Protein AF-A0A7W9SP82-F1 (afdb_monomer_lite)

Secondary structure (DSSP, 8-state):
-PPPPPPPHHHHHHHHHHSSS-TTSHHHHHHHHHHHHHHTSGGGGGGS-HHHHHHHHHHHHHHHHHTT-HHHHHHHHHHHHTSTTGGGS-HHHHHHHHHHHHHHHHHTT-HHHHHHHHHHHHH--STTHHHHHHHHHHHHHHHHHH-TT-HHHHHHHHHHHHHHHHHHHHS-PPP----SSS---SS-HHHHHHHHHHHHHHHHHHT--

Foldseek 3Di:
DPDDDDDDPLRVLLCCLVPPPDVQDPVSVVSLVVSCVVQQPDPNVQVHDLLSLLSSLLSQLVNCVVVVNLVSSLVSLVSSVVHPCSVVDDPVSNLSSLLSNLLSCVSVVVPVVSLVSLVCQCPDDDDCNLVSLVSNVVSLLVCCVVPVDDPVSVVSSVVSPVSSLVSNVVPPDDDDPDDPDDDRPRDPPVNVVVVNVVSVVVVVVVVVD

Sequence (209 aa):
MPRRKRPSPIYLAWEKIVFGEDKYSPKSQQAWAALWQQHAEGDVLAETAIADVERLASLGYDLAAKQGDWQVAKERIERYFQHPNWQNDEPIGQLNAQTYLSRALWECHEENSALQLWVRLIRQPGKDQKLACLLVLQQLLGICQSHPSTTPTRTLFSAVVREVFEKLTETKLPPVEIPKEGIWAGFTYGELAALLDRARTARTNTESH

Radius of gyration: 18.97 Å; chains: 1; bounding box: 43×52×59 Å

pLDDT: mean 81.32, std 20.47, range [31.22, 98.69]

Structure (mmCIF, N/CA/C/O backbone):
data_AF-A0A7W9SP82-F1
#
_entry.id   AF-A0A7W9SP82-F1
#
loop_
_atom_site.group_PDB
_atom_site.id
_atom_site.type_symbol
_atom_site.label_atom_id
_atom_site.label_alt_id
_atom_site.label_comp_id
_atom_site.label_asym_id
_atom_site.label_entity_id
_atom_site.label_seq_id
_atom_site.pdbx_PDB_ins_code
_atom_site.Cartn_x
_atom_site.Cartn_y
_atom_site.Cartn_z
_atom_site.occupancy
_atom_site.B_iso_or_equiv
_atom_site.auth_seq_id
_atom_site.auth_comp_id
_atom_site.auth_asym_id
_atom_site.auth_atom_id
_atom_site.pdbx_PDB_model_num
ATOM 1 N N . MET A 1 1 ? 7.358 -31.205 4.566 1.00 44.66 1 MET A N 1
ATOM 2 C CA . MET A 1 1 ? 7.515 -29.735 4.640 1.00 44.66 1 MET A CA 1
ATOM 3 C C . MET A 1 1 ? 7.303 -29.160 3.247 1.00 44.66 1 MET A C 1
ATOM 5 O O . MET A 1 1 ? 7.938 -29.670 2.327 1.00 44.66 1 MET A O 1
ATOM 9 N N . PRO A 1 2 ? 6.405 -28.182 3.049 1.00 51.09 2 PRO A N 1
ATOM 10 C CA . PRO A 1 2 ? 6.245 -27.546 1.744 1.00 51.09 2 PRO A CA 1
ATOM 11 C C . PRO A 1 2 ? 7.569 -26.884 1.337 1.00 51.09 2 PRO A C 1
ATOM 13 O O . PRO A 1 2 ? 8.187 -26.174 2.132 1.00 51.09 2 PRO A O 1
ATOM 16 N N . ARG A 1 3 ? 8.044 -27.161 0.116 1.00 56.28 3 ARG A N 1
ATOM 17 C CA . ARG A 1 3 ? 9.252 -26.522 -0.427 1.00 56.28 3 ARG A CA 1
ATOM 18 C C . ARG A 1 3 ? 8.995 -25.017 -0.516 1.00 56.28 3 ARG A C 1
ATOM 20 O O . ARG A 1 3 ? 8.016 -24.611 -1.139 1.00 56.28 3 ARG A O 1
ATOM 27 N N . ARG A 1 4 ? 9.865 -24.198 0.089 1.00 67.62 4 ARG A N 1
ATOM 28 C CA . ARG A 1 4 ? 9.825 -22.737 -0.081 1.00 67.62 4 ARG A CA 1
ATOM 29 C C . ARG A 1 4 ? 9.908 -22.432 -1.578 1.00 67.62 4 ARG A C 1
ATOM 31 O O . ARG A 1 4 ? 10.841 -22.889 -2.242 1.00 67.62 4 ARG A O 1
ATOM 38 N N . LYS A 1 5 ? 8.914 -21.718 -2.115 1.00 81.75 5 LYS A N 1
ATOM 39 C CA . LYS A 1 5 ? 8.955 -21.244 -3.503 1.00 81.75 5 LYS A CA 1
ATOM 40 C C . LYS A 1 5 ? 10.171 -20.328 -3.657 1.00 81.75 5 LYS A C 1
ATOM 42 O O . LYS A 1 5 ? 10.480 -19.557 -2.751 1.00 81.75 5 LYS A O 1
ATOM 47 N N . ARG A 1 6 ? 10.883 -20.450 -4.779 1.00 89.19 6 ARG A N 1
ATOM 48 C CA . ARG A 1 6 ? 11.969 -19.518 -5.102 1.00 89.19 6 ARG A CA 1
ATOM 49 C C . ARG A 1 6 ? 11.370 -18.118 -5.305 1.00 89.19 6 ARG A C 1
ATOM 51 O O . ARG A 1 6 ? 10.278 -18.048 -5.873 1.00 89.19 6 ARG A O 1
ATOM 58 N N . PRO A 1 7 ? 12.046 -17.043 -4.865 1.00 92.44 7 PRO A N 1
ATOM 59 C CA . PRO A 1 7 ? 11.582 -15.687 -5.129 1.00 92.44 7 PRO A CA 1
ATOM 60 C C . PRO A 1 7 ? 11.481 -15.423 -6.635 1.00 92.44 7 PRO A C 1
ATOM 62 O O . PRO A 1 7 ? 12.281 -15.963 -7.408 1.00 92.44 7 PRO A O 1
ATOM 65 N N . SER A 1 8 ? 10.506 -14.614 -7.054 1.00 95.44 8 SER A N 1
ATOM 66 C CA . SER A 1 8 ? 1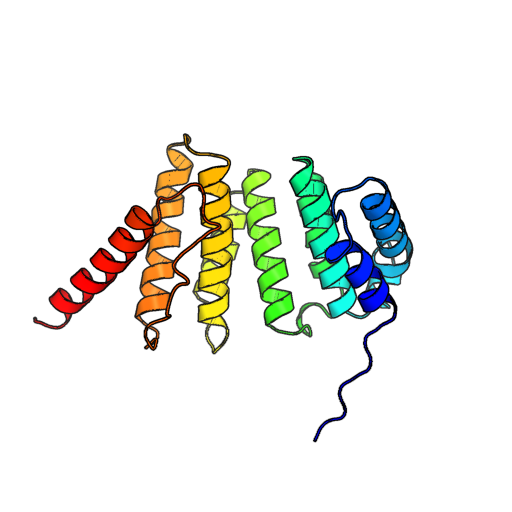0.389 -14.215 -8.457 1.00 95.44 8 SER A CA 1
ATOM 67 C C . SER A 1 8 ? 11.544 -13.276 -8.845 1.00 95.44 8 SER A C 1
ATOM 69 O O . SER A 1 8 ? 12.112 -12.591 -7.987 1.00 95.44 8 SER A O 1
ATOM 71 N N . PRO A 1 9 ? 11.913 -13.201 -10.136 1.00 96.75 9 PRO A N 1
ATOM 72 C CA . PRO A 1 9 ? 12.876 -12.205 -10.602 1.00 96.75 9 PRO A CA 1
ATOM 73 C C . PRO A 1 9 ? 12.442 -10.766 -10.285 1.00 96.75 9 PRO A C 1
ATOM 75 O O . PRO A 1 9 ? 13.290 -9.942 -9.948 1.00 96.75 9 PRO A O 1
ATOM 78 N N . ILE A 1 10 ? 11.131 -10.489 -10.330 1.00 97.12 10 ILE A N 1
ATOM 79 C CA . ILE A 1 10 ? 10.557 -9.179 -9.992 1.00 97.12 10 ILE A CA 1
ATOM 80 C C . ILE A 1 10 ? 10.784 -8.873 -8.512 1.00 97.12 10 ILE A C 1
ATOM 82 O O . ILE A 1 10 ? 11.277 -7.793 -8.195 1.00 97.12 10 ILE A O 1
ATOM 86 N N . TYR A 1 11 ? 10.526 -9.835 -7.617 1.00 96.12 11 TYR A N 1
ATOM 87 C CA . TYR A 1 11 ? 10.831 -9.690 -6.194 1.00 96.12 11 TYR A CA 1
ATOM 88 C C . TYR A 1 11 ? 12.302 -9.336 -5.969 1.00 96.12 11 TYR A C 1
ATOM 90 O O . TYR A 1 11 ? 12.592 -8.387 -5.254 1.00 96.12 11 TYR A O 1
ATOM 98 N N . LEU A 1 12 ? 13.238 -10.052 -6.600 1.00 97.19 12 LEU A N 1
ATOM 99 C CA . LEU A 1 12 ? 14.673 -9.801 -6.408 1.00 97.19 12 LEU A CA 1
ATOM 100 C C . LEU A 1 12 ? 15.105 -8.427 -6.940 1.00 97.19 12 LEU A C 1
ATOM 102 O O . LEU A 1 12 ? 16.018 -7.808 -6.394 1.00 97.19 12 LEU A O 1
ATOM 106 N N . ALA A 1 13 ? 14.481 -7.949 -8.018 1.00 97.00 13 ALA A N 1
ATOM 107 C CA . ALA A 1 13 ? 14.736 -6.613 -8.545 1.00 97.00 13 ALA A CA 1
ATOM 108 C C . ALA A 1 13 ? 14.153 -5.527 -7.627 1.00 97.00 13 ALA A C 1
ATOM 110 O O . ALA A 1 13 ? 14.843 -4.560 -7.310 1.00 97.00 13 ALA A O 1
ATOM 111 N N . TRP A 1 14 ? 12.926 -5.724 -7.145 1.00 97.38 14 TRP A N 1
ATOM 112 C CA . TRP A 1 14 ? 12.270 -4.858 -6.167 1.00 97.38 14 TRP A CA 1
ATOM 113 C C . TRP A 1 14 ? 13.047 -4.790 -4.843 1.00 97.38 14 TRP A C 1
ATOM 115 O O . TRP A 1 14 ? 13.293 -3.702 -4.327 1.00 97.38 14 TRP A O 1
ATOM 125 N N . GLU A 1 15 ? 13.513 -5.931 -4.333 1.00 96.19 15 GLU A N 1
ATOM 126 C CA . GLU A 1 15 ? 14.263 -6.059 -3.077 1.00 96.19 15 GLU A CA 1
ATOM 127 C C . GLU A 1 15 ? 15.540 -5.208 -3.103 1.00 96.19 15 GLU A C 1
ATOM 129 O O . GLU A 1 15 ? 15.840 -4.499 -2.143 1.00 96.19 15 GLU A O 1
ATOM 134 N N . LYS A 1 16 ? 16.249 -5.198 -4.239 1.00 96.38 16 LYS A N 1
ATOM 135 C CA . LYS A 1 16 ? 17.439 -4.357 -4.448 1.00 96.38 16 LYS A CA 1
ATOM 136 C C . LYS A 1 16 ? 17.140 -2.861 -4.408 1.00 96.38 16 LYS A C 1
ATOM 138 O O . LYS A 1 16 ? 18.024 -2.090 -4.048 1.00 96.38 16 LYS A O 1
ATOM 143 N N . ILE A 1 17 ? 15.937 -2.448 -4.808 1.00 95.50 17 ILE A N 1
ATOM 144 C CA . ILE A 1 17 ? 15.521 -1.043 -4.753 1.00 95.50 17 ILE A CA 1
ATOM 145 C C . ILE A 1 17 ? 15.167 -0.671 -3.312 1.00 95.50 17 ILE A C 1
ATOM 147 O O . ILE A 1 17 ? 15.627 0.348 -2.805 1.00 95.50 17 ILE A O 1
ATOM 151 N N . VAL A 1 18 ? 14.369 -1.507 -2.643 1.00 93.56 18 VAL A N 1
ATOM 152 C CA . VAL A 1 18 ? 13.839 -1.214 -1.304 1.00 93.56 18 VAL A CA 1
ATOM 153 C C . VAL A 1 18 ? 14.905 -1.292 -0.217 1.00 93.56 18 VAL A C 1
ATOM 155 O O . VAL A 1 18 ? 14.922 -0.434 0.663 1.00 93.56 18 VAL A O 1
ATOM 158 N N . PHE A 1 19 ? 15.789 -2.288 -0.278 1.00 92.44 19 PHE A N 1
ATOM 159 C CA . PHE A 1 19 ? 16.854 -2.495 0.711 1.00 92.44 19 PHE A CA 1
ATOM 160 C C . PHE A 1 19 ? 18.239 -2.074 0.205 1.00 92.44 19 PHE A C 1
ATOM 162 O O . PHE A 1 19 ? 19.251 -2.395 0.827 1.00 92.44 19 PHE A O 1
ATOM 169 N N . GLY A 1 20 ? 18.296 -1.378 -0.933 1.00 90.31 20 GLY A N 1
ATOM 170 C CA . GLY A 1 20 ? 19.512 -0.722 -1.400 1.00 90.31 20 GLY A CA 1
ATOM 171 C C . GLY A 1 20 ? 19.901 0.474 -0.523 1.00 90.31 20 GLY A C 1
ATOM 172 O O . GLY A 1 20 ? 19.181 0.854 0.396 1.00 90.31 20 GLY A O 1
ATOM 173 N N . GLU A 1 21 ? 21.044 1.091 -0.831 1.00 84.25 21 GLU A N 1
ATOM 174 C CA . GLU A 1 21 ? 21.603 2.202 -0.040 1.00 84.25 21 GLU A CA 1
ATOM 175 C C . GLU A 1 21 ? 20.684 3.434 0.023 1.00 84.25 21 GLU A C 1
ATOM 177 O O . GLU A 1 21 ? 20.637 4.106 1.050 1.00 84.25 21 GLU A O 1
ATOM 182 N N . ASP A 1 22 ? 19.930 3.718 -1.047 1.00 90.50 22 ASP A N 1
ATOM 183 C CA . ASP A 1 22 ? 18.954 4.812 -1.078 1.00 90.50 22 ASP A CA 1
ATOM 184 C C . ASP A 1 22 ? 17.729 4.471 -1.946 1.00 90.50 22 ASP A C 1
ATOM 186 O O . ASP A 1 22 ? 17.741 4.601 -3.181 1.00 90.50 22 ASP A O 1
ATOM 190 N N . LYS A 1 23 ? 16.639 4.076 -1.274 1.00 91.38 23 LYS A N 1
ATOM 191 C CA . LYS A 1 23 ? 15.320 3.788 -1.867 1.00 91.38 23 LYS A CA 1
ATOM 192 C C . LYS A 1 23 ? 14.760 4.962 -2.681 1.00 91.38 23 LYS A C 1
ATOM 194 O O . LYS A 1 23 ? 14.051 4.728 -3.655 1.00 91.38 23 LYS A O 1
ATOM 199 N N . TYR A 1 24 ? 15.060 6.206 -2.305 1.00 94.31 24 TYR A N 1
ATOM 200 C CA . TYR A 1 24 ? 14.449 7.400 -2.901 1.00 94.31 24 TYR A CA 1
ATOM 201 C C . TYR A 1 24 ? 15.344 8.096 -3.934 1.00 94.31 24 TYR A C 1
ATOM 203 O O . TYR A 1 24 ? 14.918 9.084 -4.539 1.00 94.31 24 TYR A O 1
ATOM 211 N N . SER A 1 25 ? 16.547 7.569 -4.183 1.00 95.00 25 SER A N 1
ATOM 212 C CA . SER A 1 25 ? 17.473 8.109 -5.181 1.00 95.00 25 SER A CA 1
ATOM 213 C C . SER A 1 25 ? 16.883 8.113 -6.604 1.00 95.00 25 SER A C 1
ATOM 215 O O . SER A 1 25 ? 16.062 7.251 -6.941 1.00 95.00 25 SER A O 1
ATOM 217 N N . PRO A 1 26 ? 17.354 9.002 -7.503 1.00 95.88 26 PRO A N 1
ATOM 218 C CA . PRO A 1 26 ? 16.960 8.984 -8.916 1.00 95.88 26 PRO A CA 1
ATOM 219 C C . PRO A 1 26 ? 17.190 7.626 -9.596 1.00 95.88 26 PRO A C 1
ATOM 221 O O . PRO A 1 26 ? 16.384 7.190 -10.414 1.00 95.88 26 PRO A O 1
ATOM 224 N N . LYS A 1 27 ? 18.261 6.917 -9.214 1.00 96.00 27 LYS A N 1
ATOM 225 C CA . LYS A 1 27 ? 18.570 5.574 -9.722 1.00 96.00 27 LYS A CA 1
ATOM 226 C C . LYS A 1 27 ? 17.504 4.555 -9.313 1.00 96.00 27 LYS A C 1
ATOM 228 O O . LYS A 1 27 ? 17.071 3.765 -10.148 1.00 96.00 27 LYS A O 1
ATOM 233 N N . SER A 1 28 ? 17.076 4.578 -8.052 1.00 95.00 28 SER A N 1
ATOM 234 C CA . SER A 1 28 ? 16.013 3.710 -7.534 1.00 95.00 28 SER A CA 1
ATOM 235 C C . SER A 1 28 ? 14.664 4.008 -8.188 1.00 95.00 28 SER A C 1
ATOM 237 O O . SER A 1 28 ? 13.956 3.079 -8.574 1.00 95.00 28 SER A O 1
ATOM 239 N N . GLN A 1 29 ? 14.349 5.288 -8.405 1.00 96.31 29 GLN A N 1
ATOM 240 C CA . GLN A 1 29 ? 13.145 5.703 -9.131 1.00 96.31 29 GLN A CA 1
ATOM 241 C C . GLN A 1 29 ? 13.156 5.211 -10.584 1.00 96.31 29 GLN A C 1
ATOM 243 O O . GLN A 1 29 ? 12.165 4.651 -11.047 1.00 96.31 29 GLN A O 1
ATOM 248 N N . GLN A 1 30 ? 14.285 5.347 -11.288 1.00 97.69 30 GLN A N 1
ATOM 249 C CA . GLN A 1 30 ? 14.432 4.847 -12.657 1.00 97.69 30 GLN A CA 1
ATOM 250 C C . GLN A 1 30 ? 14.328 3.316 -12.724 1.00 97.69 30 GLN A C 1
ATOM 252 O O . GLN A 1 30 ? 13.671 2.780 -13.616 1.00 97.69 30 GLN A O 1
ATOM 257 N N . ALA A 1 31 ? 14.948 2.606 -11.777 1.00 97.56 31 ALA A N 1
ATOM 258 C CA . ALA A 1 31 ? 14.867 1.150 -11.695 1.00 97.56 31 ALA A CA 1
ATOM 259 C C . ALA A 1 31 ? 13.428 0.675 -11.436 1.00 97.56 31 ALA A C 1
ATOM 261 O O . ALA A 1 31 ? 12.967 -0.263 -12.086 1.00 97.56 31 ALA A O 1
ATOM 262 N N . TRP A 1 32 ? 12.701 1.342 -10.534 1.00 98.06 32 TRP A N 1
ATOM 263 C CA . TRP A 1 32 ? 11.286 1.059 -10.305 1.00 98.06 32 TRP A CA 1
ATOM 264 C C . TRP A 1 32 ? 10.441 1.358 -11.547 1.00 98.06 32 TRP A C 1
ATOM 266 O O . TRP A 1 32 ? 9.627 0.522 -11.926 1.00 98.06 32 TRP A O 1
ATOM 276 N N . ALA A 1 33 ? 10.659 2.494 -12.216 1.00 98.06 33 ALA A N 1
ATOM 277 C CA . ALA A 1 33 ? 9.904 2.868 -13.412 1.00 98.06 33 ALA A CA 1
ATOM 278 C C . ALA A 1 33 ? 10.060 1.830 -14.537 1.00 98.06 33 ALA A C 1
ATOM 280 O O . ALA A 1 33 ? 9.075 1.466 -15.176 1.00 98.06 33 ALA A O 1
ATOM 281 N N . ALA A 1 34 ? 11.270 1.289 -14.725 1.00 98.06 34 ALA A N 1
ATOM 282 C CA . ALA A 1 34 ? 11.513 0.213 -15.683 1.00 98.06 34 ALA A CA 1
ATOM 283 C C . ALA A 1 34 ? 10.740 -1.072 -15.324 1.00 98.06 34 ALA A C 1
ATOM 285 O O . ALA A 1 34 ? 10.099 -1.664 -16.192 1.00 98.06 34 ALA A O 1
ATOM 286 N N . LEU A 1 35 ? 10.746 -1.479 -14.046 1.00 98.00 35 LEU A N 1
ATOM 287 C CA . LEU A 1 35 ? 9.957 -2.630 -13.585 1.00 98.00 35 LEU A CA 1
ATOM 288 C C . LEU A 1 35 ? 8.455 -2.396 -13.755 1.00 98.00 35 LEU A C 1
ATOM 290 O O . LEU A 1 35 ? 7.735 -3.300 -14.172 1.00 98.00 35 LEU A O 1
ATOM 294 N N . TRP A 1 36 ? 7.984 -1.189 -13.445 1.00 98.12 36 TRP A N 1
ATOM 295 C CA . TRP A 1 36 ? 6.585 -0.812 -13.585 1.00 98.12 36 TRP A CA 1
ATOM 296 C C . TRP A 1 36 ? 6.111 -0.935 -15.031 1.00 98.12 36 TRP A C 1
ATOM 298 O O . TRP A 1 36 ? 5.121 -1.614 -15.299 1.00 98.12 36 TRP A O 1
ATOM 308 N N . GLN A 1 37 ? 6.840 -0.317 -15.960 1.00 97.88 37 GLN A N 1
ATOM 309 C CA . GLN A 1 37 ? 6.502 -0.336 -17.379 1.00 97.88 37 GLN A CA 1
ATOM 310 C C . GLN A 1 37 ? 6.482 -1.767 -17.932 1.00 97.88 37 GLN A C 1
ATOM 312 O O . GLN A 1 37 ? 5.620 -2.116 -18.733 1.00 97.88 37 GLN A O 1
ATOM 317 N N . GLN A 1 38 ? 7.411 -2.613 -17.479 1.00 97.81 38 GLN A N 1
ATOM 318 C CA . GLN A 1 38 ? 7.520 -3.990 -17.948 1.00 97.81 38 GLN A CA 1
ATOM 319 C C . GLN A 1 38 ? 6.447 -4.929 -17.369 1.00 97.81 38 GLN A C 1
ATOM 321 O O . GLN A 1 38 ? 6.117 -5.923 -18.013 1.00 97.81 38 GLN A O 1
ATOM 326 N N . HIS A 1 39 ? 5.934 -4.664 -16.161 1.00 97.69 39 HIS A N 1
ATOM 327 C CA . HIS A 1 39 ? 5.160 -5.662 -15.407 1.00 97.69 39 HIS A CA 1
ATOM 328 C C . HIS A 1 39 ? 3.810 -5.187 -14.857 1.00 97.69 39 HIS A C 1
ATOM 330 O O . HIS A 1 39 ? 3.012 -6.017 -14.429 1.00 97.69 39 HIS A O 1
ATOM 336 N N . ALA A 1 40 ? 3.523 -3.888 -14.836 1.00 96.19 40 ALA A N 1
ATOM 337 C CA . ALA A 1 40 ? 2.307 -3.356 -14.215 1.00 96.19 40 ALA A CA 1
ATOM 338 C C . ALA A 1 40 ? 1.516 -2.395 -15.118 1.00 96.19 40 ALA A C 1
ATOM 340 O O . ALA A 1 40 ? 0.349 -2.109 -14.839 1.00 96.19 40 ALA A O 1
ATOM 341 N N . GLU A 1 41 ? 2.100 -1.896 -16.205 1.00 94.00 41 GLU A N 1
ATOM 342 C CA . GLU A 1 41 ? 1.454 -0.953 -17.124 1.00 94.00 41 GLU A CA 1
ATOM 343 C C . GLU A 1 41 ? 0.650 -1.655 -18.233 1.00 94.00 41 GLU A C 1
ATOM 345 O O . GLU A 1 41 ? 0.992 -2.747 -18.658 1.00 94.00 41 GLU A O 1
ATOM 350 N N . GLY A 1 42 ? -0.451 -1.059 -18.702 1.00 93.88 42 GLY A N 1
ATOM 351 C CA . GLY A 1 42 ? -1.255 -1.625 -19.797 1.00 93.88 42 GLY A CA 1
ATOM 352 C C . GLY A 1 42 ? -1.771 -3.053 -19.549 1.00 93.88 42 GLY A C 1
ATOM 353 O O . GLY A 1 42 ? -2.229 -3.381 -18.453 1.00 93.88 42 GLY A O 1
ATOM 354 N N . ASP A 1 43 ? -1.713 -3.899 -20.573 1.00 93.50 43 ASP A N 1
ATOM 355 C CA . ASP A 1 43 ? -2.306 -5.242 -20.532 1.00 93.50 43 ASP A CA 1
ATOM 356 C C . ASP A 1 43 ? -1.448 -6.266 -19.768 1.00 93.50 43 ASP A C 1
ATOM 358 O O . ASP A 1 43 ? -1.982 -7.247 -19.247 1.00 93.50 43 ASP A O 1
ATOM 362 N N . VAL A 1 44 ? -0.142 -6.006 -19.594 1.00 95.88 44 VAL A N 1
ATOM 363 C CA . VAL A 1 44 ? 0.770 -6.930 -18.887 1.00 95.88 44 VAL A CA 1
ATOM 364 C C . VAL A 1 44 ? 0.464 -7.053 -17.393 1.00 95.88 44 VAL A C 1
ATOM 366 O O . VAL A 1 44 ? 0.946 -7.977 -16.741 1.00 95.88 44 VAL A O 1
ATOM 369 N N . LEU A 1 45 ? -0.383 -6.170 -16.844 1.00 96.44 45 LEU A N 1
ATOM 370 C CA . LEU A 1 45 ? -0.852 -6.261 -15.462 1.00 96.44 45 LEU A CA 1
ATOM 371 C C . LEU A 1 45 ? -1.422 -7.650 -15.156 1.00 96.44 45 LEU A C 1
ATOM 373 O O . LEU A 1 45 ? -1.066 -8.224 -14.137 1.00 96.44 45 LEU A O 1
ATOM 377 N N . ALA A 1 46 ? -2.278 -8.190 -16.029 1.00 96.81 46 ALA A N 1
ATOM 378 C CA . ALA A 1 46 ? -2.966 -9.462 -15.793 1.00 96.81 46 ALA A CA 1
ATOM 379 C C . ALA A 1 46 ? -2.043 -10.693 -15.883 1.00 96.81 46 ALA A C 1
ATOM 381 O O . ALA A 1 46 ? -2.415 -11.773 -15.420 1.00 96.81 46 ALA A O 1
ATOM 382 N N . GLU A 1 47 ? -0.861 -10.537 -16.484 1.00 97.00 47 GLU A N 1
ATOM 383 C CA . GLU A 1 47 ? 0.134 -11.599 -16.665 1.00 97.00 47 GLU A CA 1
ATOM 384 C C . GLU A 1 47 ? 1.131 -11.670 -15.499 1.00 97.00 47 GLU A C 1
ATOM 386 O O . GLU A 1 47 ? 1.759 -12.708 -15.264 1.00 97.00 47 GLU A O 1
ATOM 391 N N . THR A 1 48 ? 1.268 -10.582 -14.742 1.00 97.31 48 THR A N 1
ATOM 392 C CA . THR A 1 48 ? 2.173 -10.497 -13.596 1.00 97.31 48 THR A CA 1
ATOM 393 C C . THR A 1 48 ? 1.533 -11.105 -12.353 1.00 97.31 48 THR A C 1
ATOM 395 O O . THR A 1 48 ? 0.345 -10.957 -12.091 1.00 97.31 48 THR A O 1
ATOM 398 N N . ALA A 1 49 ? 2.322 -11.803 -11.534 1.00 96.75 49 ALA A N 1
ATOM 399 C CA . ALA A 1 49 ? 1.817 -12.340 -10.276 1.00 96.75 49 ALA A CA 1
ATOM 400 C C . ALA A 1 49 ? 1.297 -11.210 -9.369 1.00 96.75 49 ALA A C 1
ATOM 402 O O . ALA A 1 49 ? 1.999 -10.226 -9.145 1.00 96.75 49 ALA A O 1
ATOM 403 N N . ILE A 1 50 ? 0.110 -11.381 -8.780 1.00 97.31 50 ILE A N 1
ATOM 404 C CA . ILE A 1 50 ? -0.531 -10.343 -7.955 1.00 97.31 50 ILE A CA 1
ATOM 405 C C . ILE A 1 50 ? 0.365 -9.827 -6.819 1.00 97.31 50 ILE A C 1
ATOM 407 O O . ILE A 1 50 ? 0.446 -8.625 -6.603 1.00 97.31 50 ILE A O 1
ATOM 411 N N . ALA A 1 51 ? 1.114 -10.712 -6.159 1.00 95.75 51 ALA A 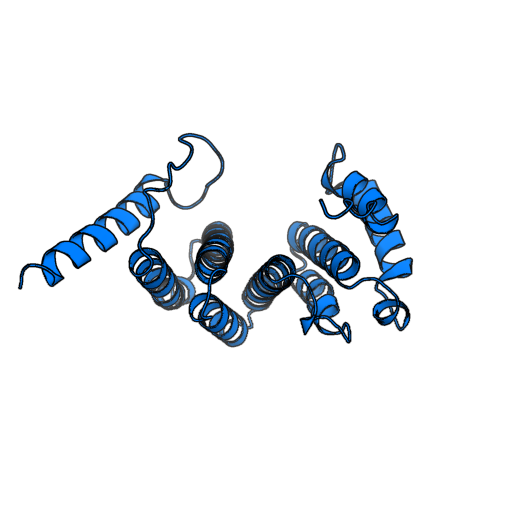N 1
ATOM 412 C CA . ALA A 1 51 ? 2.042 -10.320 -5.102 1.00 95.75 51 ALA A CA 1
ATOM 413 C C . ALA A 1 51 ? 3.199 -9.439 -5.616 1.00 95.75 51 ALA A C 1
ATOM 415 O O . ALA A 1 51 ? 3.754 -8.643 -4.868 1.00 95.75 51 ALA A O 1
ATOM 416 N N . ASP A 1 52 ? 3.596 -9.583 -6.883 1.00 97.56 52 ASP A N 1
ATOM 417 C CA . ASP A 1 52 ? 4.604 -8.716 -7.498 1.00 97.56 52 ASP A CA 1
ATOM 418 C C . ASP A 1 52 ? 3.993 -7.373 -7.917 1.00 97.56 52 ASP A C 1
ATOM 420 O O . ASP A 1 52 ? 4.627 -6.335 -7.731 1.00 97.56 52 ASP A O 1
ATOM 424 N N . VAL A 1 53 ? 2.742 -7.366 -8.387 1.00 98.00 53 VAL A N 1
ATOM 425 C CA . VAL A 1 53 ? 1.985 -6.128 -8.634 1.00 98.00 53 VAL A CA 1
ATOM 426 C C . VAL A 1 53 ? 1.802 -5.328 -7.345 1.00 98.00 53 VAL A C 1
ATOM 428 O O . VAL A 1 53 ? 2.043 -4.125 -7.362 1.00 98.00 53 VAL A O 1
ATOM 431 N N . GLU A 1 54 ? 1.434 -5.975 -6.234 1.00 97.50 54 GLU A N 1
ATOM 432 C CA . GLU A 1 54 ? 1.319 -5.339 -4.912 1.00 97.50 54 GLU A CA 1
ATOM 433 C C . GLU A 1 54 ? 2.611 -4.610 -4.549 1.00 97.50 54 GLU A C 1
ATOM 435 O O . GLU A 1 54 ? 2.595 -3.407 -4.314 1.00 97.50 54 GLU A O 1
ATOM 440 N N . ARG A 1 55 ? 3.753 -5.303 -4.619 1.00 96.81 55 ARG A N 1
ATOM 441 C CA . ARG A 1 55 ? 5.070 -4.726 -4.317 1.00 96.81 55 ARG A CA 1
ATOM 442 C C . ARG A 1 55 ? 5.413 -3.530 -5.195 1.00 96.81 55 ARG A C 1
ATOM 444 O O . ARG A 1 55 ? 5.947 -2.535 -4.695 1.00 96.81 55 ARG A O 1
ATOM 451 N N . LEU A 1 56 ? 5.146 -3.626 -6.498 1.00 98.25 56 LEU A N 1
ATOM 452 C CA . LEU A 1 56 ? 5.421 -2.551 -7.451 1.00 98.25 56 LEU A CA 1
ATOM 453 C C . LEU A 1 56 ? 4.500 -1.344 -7.230 1.00 98.25 56 LEU A C 1
ATOM 455 O O . LEU A 1 56 ? 4.983 -0.211 -7.275 1.00 98.25 56 LEU A O 1
ATOM 459 N N . ALA A 1 57 ? 3.215 -1.576 -6.958 1.00 98.44 57 ALA A N 1
ATOM 460 C CA . ALA A 1 57 ? 2.220 -0.548 -6.650 1.00 98.44 57 ALA A CA 1
ATOM 461 C C . ALA A 1 57 ? 2.529 0.162 -5.329 1.00 98.44 57 ALA A C 1
ATOM 463 O O . ALA A 1 57 ? 2.606 1.389 -5.299 1.00 98.44 57 ALA A O 1
ATOM 464 N N . SER A 1 58 ? 2.809 -0.602 -4.276 1.00 97.38 58 SER A N 1
ATOM 465 C CA . SER A 1 58 ? 3.217 -0.121 -2.955 1.00 97.38 58 SER A CA 1
ATOM 466 C C . SER A 1 58 ? 4.507 0.705 -3.006 1.00 97.38 58 SER A C 1
ATOM 468 O O . SER A 1 58 ? 4.574 1.796 -2.441 1.00 97.38 58 SER A O 1
ATOM 470 N N . LEU A 1 59 ? 5.525 0.250 -3.748 1.00 97.56 59 LEU A N 1
ATOM 471 C CA . LEU A 1 59 ? 6.747 1.038 -3.942 1.00 97.56 59 LEU A CA 1
ATOM 472 C C . LEU A 1 59 ? 6.482 2.314 -4.754 1.00 97.56 59 LEU A C 1
ATOM 474 O O . LEU A 1 59 ? 6.995 3.373 -4.404 1.00 97.56 59 LEU A O 1
ATOM 478 N N . GLY A 1 60 ? 5.664 2.233 -5.805 1.00 98.25 60 GLY A N 1
ATOM 479 C CA . GLY A 1 60 ? 5.271 3.397 -6.600 1.00 98.25 60 GLY A CA 1
ATOM 480 C C . GLY A 1 60 ? 4.531 4.453 -5.784 1.00 98.25 60 GLY A C 1
ATOM 481 O O . GLY A 1 60 ? 4.825 5.641 -5.909 1.00 98.25 60 GLY A O 1
ATOM 482 N N . TYR A 1 61 ? 3.629 4.004 -4.910 1.00 98.31 61 TYR A N 1
ATOM 483 C CA . TYR A 1 61 ? 2.957 4.838 -3.921 1.00 98.31 61 TYR A CA 1
ATOM 484 C C . TYR A 1 61 ? 3.971 5.557 -3.025 1.00 98.31 61 TYR A C 1
ATOM 486 O O . TYR A 1 61 ? 3.953 6.783 -2.962 1.00 98.31 61 TYR A O 1
ATOM 494 N N . ASP A 1 62 ? 4.903 4.829 -2.401 1.00 96.81 62 ASP A N 1
ATOM 495 C CA . ASP A 1 62 ? 5.896 5.423 -1.497 1.00 96.81 62 ASP A CA 1
ATOM 496 C C . ASP A 1 62 ? 6.783 6.465 -2.195 1.00 96.81 62 ASP A C 1
ATOM 498 O O . ASP A 1 62 ? 7.102 7.504 -1.613 1.00 96.81 62 ASP A O 1
ATOM 502 N N . LEU A 1 63 ? 7.205 6.189 -3.435 1.00 97.06 63 LEU A N 1
ATOM 503 C CA . LEU A 1 63 ? 8.049 7.098 -4.214 1.00 97.06 63 LEU A CA 1
ATOM 504 C C . LEU A 1 63 ? 7.317 8.407 -4.542 1.00 97.06 63 LEU A C 1
ATOM 506 O O . LEU A 1 63 ? 7.896 9.478 -4.361 1.00 97.06 63 LEU A O 1
ATOM 510 N N . ALA A 1 64 ? 6.057 8.331 -4.977 1.00 97.44 64 ALA A N 1
ATOM 511 C CA . ALA A 1 64 ? 5.243 9.506 -5.288 1.00 97.44 64 ALA A CA 1
ATOM 512 C C . ALA A 1 64 ? 4.844 10.284 -4.019 1.00 97.44 64 ALA A C 1
ATOM 514 O O . ALA A 1 64 ? 5.025 11.501 -3.950 1.00 97.44 64 ALA A O 1
ATOM 515 N N . ALA A 1 65 ? 4.426 9.578 -2.963 1.00 96.50 65 ALA A N 1
ATOM 516 C CA . ALA A 1 65 ? 4.104 10.164 -1.662 1.00 96.50 65 ALA A CA 1
ATOM 517 C C . ALA A 1 65 ? 5.302 10.910 -1.057 1.00 96.50 65 ALA A C 1
ATOM 519 O O . ALA A 1 65 ? 5.149 11.997 -0.497 1.00 96.50 65 ALA A O 1
ATOM 520 N N . LYS A 1 66 ? 6.524 10.381 -1.217 1.00 95.62 66 LYS A N 1
ATOM 521 C CA . LYS A 1 66 ? 7.752 11.052 -0.765 1.00 95.62 66 LYS A CA 1
ATOM 522 C C . LYS A 1 66 ? 7.980 12.403 -1.452 1.00 95.62 66 LYS A C 1
ATOM 524 O O . LYS A 1 66 ? 8.601 13.280 -0.853 1.00 95.62 66 LYS A O 1
ATOM 529 N N . GLN A 1 67 ? 7.490 12.561 -2.679 1.00 95.94 67 GLN A N 1
ATOM 530 C CA . GLN A 1 67 ? 7.550 13.803 -3.454 1.00 95.94 67 GLN A CA 1
ATOM 531 C C . GLN A 1 67 ? 6.347 14.724 -3.185 1.00 95.94 67 GLN A C 1
ATOM 533 O O . GLN A 1 67 ? 6.302 15.832 -3.710 1.00 95.94 67 GLN A O 1
ATOM 538 N N . GLY A 1 68 ? 5.390 14.290 -2.356 1.00 95.62 68 GLY A N 1
ATOM 539 C CA . GLY A 1 68 ? 4.142 15.006 -2.091 1.00 95.62 68 GLY A CA 1
ATOM 540 C C . GLY A 1 68 ? 3.112 14.900 -3.219 1.00 95.62 68 GLY A C 1
ATOM 541 O O . GLY A 1 68 ? 2.086 15.572 -3.154 1.00 95.62 68 GLY A O 1
ATOM 542 N N . ASP A 1 69 ? 3.357 14.067 -4.235 1.00 97.88 69 ASP A N 1
ATOM 543 C CA . ASP A 1 69 ? 2.421 13.844 -5.338 1.00 97.88 69 ASP A CA 1
ATOM 544 C C . ASP A 1 69 ? 1.423 12.741 -4.968 1.00 97.88 69 ASP A C 1
ATOM 546 O O . ASP A 1 69 ? 1.547 11.569 -5.339 1.00 97.88 69 ASP A O 1
ATOM 550 N N . TRP A 1 70 ? 0.443 13.123 -4.154 1.00 97.50 70 TRP A N 1
ATOM 551 C CA . TRP A 1 70 ? -0.558 12.200 -3.626 1.00 97.50 70 TRP A CA 1
ATOM 552 C C . TRP A 1 70 ? -1.516 11.673 -4.690 1.00 97.50 70 TRP A C 1
ATOM 554 O O . TRP A 1 70 ? -1.971 10.536 -4.573 1.00 97.50 70 TRP A O 1
ATOM 564 N N . GLN A 1 71 ? -1.763 12.448 -5.750 1.00 98.44 71 GLN A N 1
ATOM 565 C CA . GLN A 1 71 ? -2.587 12.009 -6.872 1.00 98.44 71 GLN A CA 1
ATOM 566 C C . GLN A 1 71 ? -1.902 10.861 -7.619 1.00 98.44 71 GLN A C 1
ATOM 568 O O . GLN A 1 71 ? -2.508 9.806 -7.814 1.00 98.44 71 GLN A O 1
ATOM 573 N N . VAL A 1 72 ? -0.615 11.007 -7.947 1.00 98.25 72 VAL A N 1
ATOM 574 C CA . VAL A 1 72 ? 0.146 9.911 -8.561 1.00 98.25 72 VAL A CA 1
ATOM 575 C C . VAL A 1 72 ? 0.279 8.737 -7.592 1.00 98.25 72 VAL A C 1
ATOM 577 O O . VAL A 1 72 ? 0.117 7.589 -8.006 1.00 98.25 72 VAL A O 1
ATOM 580 N N . ALA A 1 73 ? 0.523 8.981 -6.300 1.00 98.38 73 ALA A N 1
ATOM 581 C CA . ALA A 1 73 ? 0.599 7.909 -5.306 1.00 98.38 73 ALA A CA 1
ATOM 582 C C . ALA A 1 73 ? -0.696 7.078 -5.263 1.00 98.38 73 ALA A C 1
ATOM 584 O O . ALA A 1 73 ? -0.640 5.843 -5.270 1.00 98.38 73 ALA A O 1
ATOM 585 N N . LYS A 1 74 ? -1.853 7.754 -5.285 1.00 98.69 74 LYS A N 1
ATOM 586 C CA . LYS A 1 74 ? -3.178 7.136 -5.373 1.00 98.69 74 LYS A CA 1
ATOM 587 C C . LYS A 1 74 ? -3.304 6.276 -6.632 1.00 98.69 74 LYS A C 1
ATOM 589 O O . LYS A 1 74 ? -3.618 5.095 -6.522 1.00 98.69 74 LYS A O 1
ATOM 594 N N . GLU A 1 75 ? -2.989 6.817 -7.804 1.00 98.38 75 GLU A N 1
ATOM 595 C CA . GLU A 1 75 ? -3.086 6.084 -9.076 1.00 98.38 75 GLU A CA 1
ATOM 596 C C . GLU A 1 75 ? -2.205 4.823 -9.096 1.00 98.38 75 GLU A C 1
ATOM 598 O O . GLU A 1 75 ? -2.622 3.764 -9.579 1.00 98.38 75 GLU A O 1
ATOM 603 N N . ARG A 1 76 ? -0.993 4.897 -8.522 1.00 98.06 76 ARG A N 1
ATOM 604 C CA . ARG A 1 76 ? -0.093 3.735 -8.428 1.00 98.06 76 ARG A CA 1
ATOM 605 C C . ARG A 1 76 ? -0.671 2.628 -7.563 1.00 98.06 76 ARG A C 1
ATOM 607 O O . ARG A 1 76 ? -0.585 1.470 -7.968 1.00 98.06 76 ARG A O 1
ATOM 614 N N . ILE A 1 77 ? -1.267 2.954 -6.416 1.00 98.44 77 ILE A N 1
ATOM 615 C CA . ILE A 1 77 ? -1.856 1.926 -5.552 1.00 98.44 77 ILE A CA 1
ATOM 616 C C . ILE A 1 77 ? -3.207 1.424 -6.075 1.00 98.44 77 ILE A C 1
ATOM 618 O O . ILE A 1 77 ? -3.498 0.235 -5.965 1.00 98.44 77 ILE A O 1
ATOM 622 N N . GLU A 1 78 ? -4.004 2.272 -6.731 1.00 98.38 78 GLU A N 1
ATOM 623 C CA . GLU A 1 78 ? -5.249 1.859 -7.394 1.00 98.38 78 GLU A CA 1
ATOM 624 C C . GLU A 1 78 ? -5.011 0.783 -8.454 1.00 98.38 78 GLU A C 1
ATOM 626 O O . GLU A 1 78 ? -5.834 -0.120 -8.624 1.00 98.38 78 GLU A O 1
ATOM 631 N N . ARG A 1 79 ? -3.848 0.819 -9.112 1.00 97.56 79 ARG A N 1
ATOM 632 C CA . ARG A 1 79 ? -3.463 -0.182 -10.106 1.00 97.56 79 ARG A CA 1
ATOM 633 C C . ARG A 1 79 ? -3.474 -1.613 -9.570 1.00 97.56 79 ARG A C 1
ATOM 635 O O . ARG A 1 79 ? -3.850 -2.521 -10.307 1.00 97.56 79 ARG A O 1
ATOM 642 N N . TYR A 1 80 ? -3.116 -1.824 -8.304 1.00 98.31 80 TYR A N 1
ATOM 643 C CA . TYR A 1 80 ? -3.193 -3.145 -7.673 1.00 98.31 80 TYR A CA 1
ATOM 644 C C . TYR A 1 80 ? -4.625 -3.702 -7.698 1.00 98.31 80 TYR A C 1
ATOM 646 O O . TYR A 1 80 ? -4.837 -4.861 -8.053 1.00 98.31 80 TYR A O 1
ATOM 654 N N . PHE A 1 81 ? -5.623 -2.861 -7.416 1.00 98.19 81 PHE A N 1
ATOM 655 C CA . PHE A 1 81 ? -7.037 -3.256 -7.398 1.00 98.19 81 PHE A CA 1
ATOM 656 C C . PHE A 1 81 ? -7.635 -3.464 -8.796 1.00 98.19 81 PHE A C 1
ATOM 658 O O . PHE A 1 81 ? -8.714 -4.039 -8.921 1.00 98.19 81 PHE A O 1
ATOM 665 N N . GLN A 1 82 ? -6.939 -3.029 -9.851 1.00 97.94 82 GLN A N 1
ATOM 666 C CA . GLN A 1 82 ? -7.317 -3.303 -11.241 1.00 97.94 82 GLN A CA 1
ATOM 667 C C . GLN A 1 82 ? -6.876 -4.701 -11.700 1.00 97.94 82 GLN A C 1
ATOM 669 O O . GLN A 1 82 ? -7.326 -5.177 -12.741 1.00 97.94 82 GLN A O 1
ATOM 674 N N . HIS A 1 83 ? -6.005 -5.378 -10.945 1.00 98.25 83 HIS A N 1
ATOM 675 C CA . HIS A 1 83 ? -5.548 -6.716 -11.295 1.00 98.25 83 HIS A CA 1
ATOM 676 C C . HIS A 1 83 ? -6.693 -7.741 -11.150 1.00 98.25 83 HIS A C 1
ATOM 678 O O . HIS A 1 83 ? -7.309 -7.808 -10.085 1.00 98.25 83 HIS A O 1
ATOM 684 N N . PRO A 1 84 ? -6.956 -8.618 -12.141 1.00 97.75 84 PRO A N 1
ATOM 685 C CA . PRO A 1 84 ? -8.131 -9.504 -12.138 1.00 97.75 84 PRO A CA 1
ATOM 686 C C . PRO A 1 84 ? -8.178 -10.473 -10.948 1.00 97.75 84 PRO A C 1
ATOM 688 O O . PRO A 1 84 ? -9.247 -10.902 -10.528 1.00 97.75 84 PRO A O 1
ATOM 691 N N . ASN A 1 85 ? -7.013 -10.797 -10.384 1.00 97.12 85 ASN A N 1
ATOM 692 C CA . ASN A 1 85 ? -6.871 -11.708 -9.249 1.00 97.12 85 ASN A CA 1
ATOM 693 C C . ASN A 1 85 ? -6.533 -11.012 -7.918 1.00 97.12 85 ASN A C 1
ATOM 695 O O . ASN A 1 85 ? -6.008 -11.679 -7.031 1.00 97.12 85 ASN A O 1
ATOM 699 N N . TRP A 1 86 ? -6.777 -9.705 -7.751 1.00 97.50 86 TRP A N 1
ATOM 700 C CA . TRP A 1 86 ? -6.399 -9.000 -6.510 1.00 97.50 86 TRP A CA 1
ATOM 701 C C . TRP A 1 86 ? -7.023 -9.620 -5.248 1.00 97.50 86 TRP A C 1
ATOM 703 O O . TRP A 1 86 ? -6.376 -9.716 -4.211 1.00 97.50 86 TRP A O 1
ATOM 713 N N . GLN A 1 87 ? -8.248 -10.141 -5.353 1.00 96.38 87 GLN A N 1
ATOM 714 C CA . GLN A 1 87 ? -8.943 -10.811 -4.244 1.00 96.38 87 GLN A CA 1
ATOM 715 C C . GLN A 1 87 ? -8.295 -12.142 -3.829 1.00 96.38 87 GLN A C 1
ATOM 717 O O . GLN A 1 87 ? -8.536 -12.620 -2.721 1.00 96.38 87 GLN A O 1
ATOM 722 N N . ASN A 1 88 ? -7.477 -12.732 -4.707 1.00 94.69 88 ASN A N 1
ATOM 723 C CA . ASN A 1 88 ? -6.769 -13.990 -4.467 1.00 94.69 88 ASN A CA 1
ATOM 724 C C . ASN A 1 88 ? -5.369 -13.778 -3.872 1.00 94.69 88 ASN A C 1
ATOM 726 O O . ASN A 1 88 ? -4.647 -14.755 -3.666 1.00 94.69 88 ASN A O 1
ATOM 730 N N . ASP A 1 89 ? -4.960 -12.529 -3.642 1.00 93.94 89 ASP A N 1
ATOM 731 C CA . ASP A 1 89 ? -3.685 -12.226 -3.000 1.00 93.94 89 ASP A CA 1
ATOM 732 C C . ASP A 1 89 ? -3.670 -12.675 -1.532 1.00 93.94 89 ASP A C 1
ATOM 734 O O . ASP A 1 89 ? -4.715 -12.925 -0.920 1.00 93.94 89 ASP A O 1
ATOM 738 N N . GLU A 1 90 ? -2.484 -12.748 -0.936 1.00 91.94 90 GLU A N 1
ATOM 739 C CA . GLU A 1 90 ? -2.367 -13.018 0.491 1.00 91.94 90 GLU A CA 1
ATOM 740 C C . GLU A 1 90 ? -3.052 -11.905 1.308 1.00 91.94 90 GLU A C 1
ATOM 742 O O . GLU A 1 90 ? -2.912 -10.725 0.975 1.00 91.94 90 GLU A O 1
ATOM 747 N N . PRO A 1 91 ? -3.749 -12.238 2.415 1.00 91.69 91 PRO A N 1
ATOM 748 C CA . PRO A 1 91 ? -4.481 -11.247 3.205 1.00 91.69 91 PRO A CA 1
ATOM 749 C C . PRO A 1 91 ? -3.634 -10.039 3.619 1.00 91.69 91 PRO A C 1
ATOM 751 O O . PRO A 1 91 ? -4.118 -8.915 3.605 1.00 91.69 91 PRO A O 1
ATOM 754 N N . ILE A 1 92 ? -2.353 -10.248 3.937 1.00 90.69 92 ILE A N 1
ATOM 755 C CA . ILE A 1 92 ? -1.440 -9.165 4.325 1.00 90.69 92 ILE A CA 1
ATOM 756 C C . ILE A 1 92 ? -1.214 -8.178 3.169 1.00 90.69 92 ILE A C 1
ATOM 758 O O . ILE A 1 92 ? -1.249 -6.972 3.403 1.00 90.69 92 ILE A O 1
ATOM 762 N N . GLY A 1 93 ? -1.027 -8.669 1.938 1.00 89.44 93 GLY A N 1
ATOM 763 C CA . GLY A 1 93 ? -0.866 -7.824 0.749 1.00 89.44 93 GLY A CA 1
ATOM 764 C C . GLY A 1 93 ? -2.111 -6.975 0.493 1.00 89.44 93 GLY A C 1
ATOM 765 O O . GLY A 1 93 ? -2.017 -5.755 0.352 1.00 89.44 93 GLY A O 1
ATOM 766 N N . GLN A 1 94 ? -3.294 -7.594 0.586 1.00 95.81 94 GLN A N 1
ATOM 767 C CA . GLN A 1 94 ? -4.570 -6.885 0.454 1.00 95.81 94 GLN A CA 1
ATOM 768 C C . GLN A 1 94 ? -4.729 -5.783 1.511 1.00 95.81 94 GLN A C 1
ATOM 770 O O . GLN A 1 94 ? -5.161 -4.675 1.189 1.00 95.81 94 GLN A O 1
ATOM 775 N N . LEU A 1 95 ? -4.374 -6.065 2.769 1.00 94.75 95 LEU A N 1
ATOM 776 C CA . LEU A 1 95 ? -4.470 -5.085 3.853 1.00 94.75 95 LEU A CA 1
ATOM 777 C C . LEU A 1 95 ? -3.513 -3.918 3.663 1.00 94.75 95 LEU A C 1
ATOM 779 O O . LEU A 1 95 ? -3.942 -2.770 3.782 1.00 94.75 95 LEU A O 1
ATOM 783 N N . ASN A 1 96 ? -2.254 -4.191 3.322 1.00 92.56 96 ASN A N 1
ATOM 784 C CA . ASN A 1 96 ? -1.276 -3.145 3.042 1.00 92.56 96 ASN A CA 1
ATOM 785 C C . ASN A 1 96 ? -1.772 -2.227 1.919 1.00 92.56 96 ASN A C 1
ATOM 787 O O . ASN A 1 96 ? -1.892 -1.018 2.135 1.00 92.56 96 ASN A O 1
ATOM 791 N N . ALA A 1 97 ? -2.178 -2.791 0.779 1.00 96.94 97 ALA A N 1
ATOM 792 C CA . ALA A 1 97 ? -2.654 -2.003 -0.352 1.00 96.94 97 ALA A CA 1
ATOM 793 C C . ALA A 1 97 ? -3.897 -1.164 -0.011 1.00 96.94 97 ALA A C 1
ATOM 795 O O . ALA A 1 97 ? -3.982 0.008 -0.382 1.00 96.94 97 ALA A O 1
ATOM 796 N N . GLN A 1 98 ? -4.852 -1.721 0.743 1.00 97.88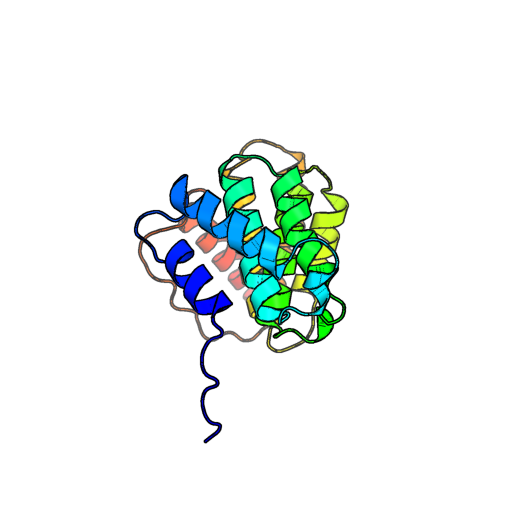 98 GLN A N 1
ATOM 797 C CA . GLN A 1 98 ? -6.040 -0.974 1.176 1.00 97.88 98 GLN A CA 1
ATOM 798 C C . GLN A 1 98 ? -5.679 0.155 2.147 1.00 97.88 98 GLN A C 1
ATOM 800 O O . GLN A 1 98 ? -6.257 1.240 2.073 1.00 97.88 98 GLN A O 1
ATOM 805 N N . THR A 1 99 ? -4.703 -0.058 3.030 1.00 96.44 99 THR A N 1
ATOM 806 C CA . THR A 1 99 ? -4.250 0.991 3.955 1.00 96.44 99 THR A CA 1
ATOM 807 C C . THR A 1 99 ? -3.506 2.113 3.226 1.00 96.44 99 THR A C 1
ATOM 809 O O . THR A 1 99 ? -3.765 3.284 3.505 1.00 96.44 99 THR A O 1
ATOM 812 N N . TYR A 1 100 ? -2.683 1.805 2.223 1.00 97.31 100 TYR A N 1
ATOM 813 C CA . TYR A 1 100 ? -2.068 2.822 1.363 1.00 97.31 100 TYR A CA 1
ATOM 814 C C . TYR A 1 100 ? -3.100 3.596 0.548 1.00 97.31 100 TYR A C 1
ATOM 816 O O . TYR A 1 100 ? -3.075 4.825 0.561 1.00 97.31 100 TYR A O 1
ATOM 824 N N . LEU A 1 101 ? -4.072 2.912 -0.062 1.00 98.44 101 LEU A N 1
ATOM 825 C CA . LEU A 1 101 ? -5.161 3.583 -0.773 1.00 98.44 101 LEU A CA 1
ATOM 826 C C . LEU A 1 101 ? -5.946 4.518 0.152 1.00 98.44 101 LEU A C 1
ATOM 828 O O . LEU A 1 101 ? -6.206 5.659 -0.212 1.00 98.44 101 LEU A O 1
ATOM 832 N N . SER A 1 102 ? -6.280 4.078 1.368 1.00 96.88 102 SER A N 1
ATOM 833 C CA . SER A 1 102 ? -6.997 4.927 2.327 1.00 96.88 102 SER A CA 1
ATOM 834 C C . SER A 1 102 ? -6.217 6.189 2.707 1.00 96.88 102 SER A C 1
ATOM 836 O O . SER A 1 102 ? -6.814 7.257 2.834 1.00 96.88 102 SER A O 1
ATOM 838 N N . ARG A 1 103 ? -4.884 6.103 2.827 1.00 95.50 103 ARG A N 1
ATOM 839 C CA . ARG A 1 103 ? -4.043 7.280 3.058 1.00 95.50 103 ARG A CA 1
ATOM 840 C C . ARG A 1 103 ? -4.001 8.187 1.830 1.00 95.50 103 ARG A C 1
ATOM 842 O O . ARG A 1 103 ? -4.162 9.391 1.987 1.00 95.50 103 ARG A O 1
ATOM 849 N N . ALA A 1 104 ? -3.832 7.625 0.635 1.00 97.31 104 ALA A N 1
ATOM 850 C CA . ALA A 1 104 ? -3.824 8.394 -0.607 1.00 97.31 104 ALA A CA 1
ATOM 851 C C . ALA A 1 104 ? -5.139 9.169 -0.799 1.00 97.31 104 ALA A C 1
ATOM 853 O O . ALA A 1 104 ? -5.119 10.367 -1.046 1.00 97.31 104 ALA A O 1
ATOM 854 N N . LEU A 1 105 ? -6.281 8.501 -0.589 1.00 97.00 105 LEU A N 1
ATOM 855 C CA . LEU A 1 105 ? -7.611 9.115 -0.639 1.00 97.00 105 LEU A CA 1
ATOM 856 C C . LEU A 1 105 ? -7.729 10.290 0.335 1.00 97.00 105 LEU A C 1
ATOM 858 O O . LEU A 1 105 ? -8.246 11.339 -0.035 1.00 97.00 105 LEU A O 1
ATOM 862 N N . TRP A 1 106 ? -7.226 10.135 1.563 1.00 94.44 106 TRP A N 1
ATOM 863 C CA . TRP A 1 106 ? -7.228 11.217 2.545 1.00 94.44 106 TRP A CA 1
ATOM 864 C C . TRP A 1 106 ? -6.435 12.435 2.055 1.00 94.44 106 TRP A C 1
ATOM 866 O O . TRP A 1 106 ? -6.935 13.557 2.091 1.00 94.44 106 TRP A O 1
ATOM 876 N N . GLU A 1 107 ? -5.210 12.216 1.578 1.00 94.75 107 GLU A N 1
ATOM 877 C CA . GLU A 1 107 ? -4.329 13.289 1.099 1.00 94.75 107 GLU A CA 1
ATOM 878 C C . GLU A 1 107 ? -4.837 13.950 -0.192 1.00 94.75 107 GLU A C 1
ATOM 880 O O . GLU A 1 107 ? -4.582 15.128 -0.423 1.00 94.75 107 GLU A O 1
ATOM 885 N N . CYS A 1 108 ? -5.624 13.229 -0.992 1.00 95.81 108 CYS A N 1
ATOM 886 C CA . CYS A 1 108 ? -6.357 13.755 -2.146 1.00 95.81 108 CYS A CA 1
ATOM 887 C C . CYS A 1 108 ? -7.692 14.437 -1.775 1.00 95.81 108 CYS A C 1
ATOM 889 O O . CYS A 1 108 ? -8.487 14.734 -2.664 1.00 95.81 108 CYS A O 1
ATOM 891 N N . HIS A 1 109 ? -7.963 14.686 -0.488 1.00 93.62 109 HIS A N 1
ATOM 892 C CA . HIS A 1 109 ? -9.205 15.294 0.016 1.00 93.62 109 HIS A CA 1
ATOM 893 C C . HIS A 1 109 ? -10.487 14.479 -0.252 1.00 93.62 109 HIS A C 1
ATOM 895 O O . HIS A 1 109 ? -11.601 15.001 -0.191 1.00 93.62 109 HIS A O 1
ATOM 901 N N . GLU A 1 110 ? -10.360 13.170 -0.470 1.00 94.38 110 GLU A N 1
ATOM 902 C CA . GLU A 1 110 ? -11.472 12.218 -0.570 1.00 94.38 110 GLU A CA 1
ATOM 903 C C . GLU A 1 110 ? -11.760 11.567 0.794 1.00 94.38 110 GLU A C 1
ATOM 905 O O . GLU A 1 110 ? -11.818 10.343 0.946 1.00 94.38 110 GLU A O 1
ATOM 910 N N . GLU A 1 111 ? -11.941 12.409 1.814 1.00 90.00 111 GLU A N 1
ATOM 911 C CA . GLU A 1 111 ? -12.009 12.016 3.230 1.00 90.00 111 GLU A CA 1
ATOM 912 C C . GLU A 1 111 ? -13.074 10.944 3.506 1.00 90.00 111 GLU A C 1
ATOM 914 O O . GLU A 1 111 ? -12.817 9.971 4.214 1.00 90.00 111 GLU A O 1
ATOM 919 N N . ASN A 1 112 ? -14.262 11.075 2.907 1.00 88.31 112 ASN A N 1
ATOM 920 C CA . ASN A 1 112 ? -15.345 10.104 3.083 1.00 88.31 112 ASN A CA 1
ATOM 921 C C . ASN A 1 112 ? -14.957 8.707 2.576 1.00 88.31 112 ASN A C 1
ATOM 923 O O . ASN A 1 112 ? -15.245 7.711 3.242 1.00 88.31 112 ASN A O 1
ATOM 927 N N . SER A 1 113 ? -14.279 8.629 1.428 1.00 93.88 113 SER A N 1
ATOM 928 C CA . SER A 1 113 ? -13.807 7.367 0.850 1.00 93.88 113 SER A CA 1
ATOM 929 C C . SER A 1 113 ? -12.724 6.735 1.729 1.00 93.88 113 SER A C 1
ATOM 931 O O . SER A 1 113 ? -12.773 5.534 2.006 1.00 93.88 113 SER A O 1
ATOM 933 N N . ALA A 1 114 ? -11.787 7.546 2.234 1.00 93.69 114 ALA A N 1
ATOM 934 C CA . ALA A 1 114 ? -10.753 7.099 3.168 1.00 93.69 114 ALA A CA 1
ATOM 935 C C . ALA A 1 114 ? -11.355 6.531 4.467 1.00 93.69 114 ALA A C 1
ATOM 937 O O . ALA A 1 114 ? -11.013 5.421 4.883 1.00 93.69 114 ALA A O 1
ATOM 938 N N . LEU A 1 115 ? -12.311 7.249 5.068 1.00 88.69 115 LEU A N 1
ATOM 939 C CA . LEU A 1 115 ? -12.994 6.842 6.300 1.00 88.69 115 LEU A CA 1
ATOM 940 C C . LEU A 1 115 ? -13.773 5.539 6.129 1.00 88.69 115 LEU A C 1
ATOM 942 O O . LEU A 1 115 ? -13.669 4.645 6.970 1.00 88.69 115 LEU A O 1
ATOM 946 N N . GLN A 1 116 ? -14.532 5.406 5.038 1.00 91.06 116 GLN A N 1
ATOM 947 C CA . GLN A 1 116 ? -15.259 4.171 4.737 1.00 91.06 116 GLN A CA 1
ATOM 948 C C . GLN A 1 116 ? -14.305 2.979 4.622 1.00 91.06 116 GLN A C 1
ATOM 950 O O . GLN A 1 116 ? -14.604 1.897 5.138 1.00 91.06 116 GLN A O 1
ATOM 955 N N . LEU A 1 117 ? -13.142 3.180 3.997 1.00 95.06 117 LEU A N 1
ATOM 956 C CA . LEU A 1 117 ? -12.131 2.142 3.854 1.00 95.06 117 LEU A CA 1
ATOM 957 C C . LEU A 1 117 ? -11.513 1.754 5.206 1.00 95.06 117 LEU A C 1
ATOM 959 O O . LEU A 1 117 ? -11.441 0.563 5.509 1.00 95.06 117 LEU A O 1
ATOM 963 N N . TRP A 1 118 ? -11.153 2.722 6.056 1.00 93.38 118 TRP A N 1
ATOM 964 C CA . TRP A 1 118 ? -10.656 2.446 7.411 1.00 93.38 118 TRP A CA 1
ATOM 965 C C . TRP A 1 118 ? -11.668 1.698 8.272 1.00 93.38 118 TRP A C 1
ATOM 967 O O . TRP A 1 118 ? -11.321 0.682 8.874 1.00 93.38 118 TRP A O 1
ATOM 977 N N . VAL A 1 119 ? -12.924 2.148 8.304 1.00 89.56 119 VAL A N 1
ATOM 978 C CA . VAL A 1 119 ? -13.984 1.482 9.077 1.00 89.56 119 VAL A CA 1
ATOM 979 C C . VAL A 1 119 ? -14.181 0.047 8.589 1.00 89.56 119 VAL A C 1
ATOM 981 O O . VAL A 1 119 ? -14.265 -0.876 9.400 1.00 89.56 119 VAL A O 1
ATOM 984 N N . ARG A 1 120 ? -14.193 -0.174 7.269 1.00 93.25 120 ARG A N 1
ATOM 985 C CA . ARG A 1 120 ? -14.289 -1.523 6.697 1.00 93.25 120 ARG A CA 1
ATOM 986 C C . ARG A 1 120 ? -13.121 -2.412 7.133 1.00 93.25 120 ARG A C 1
ATOM 988 O O . ARG A 1 120 ? -13.355 -3.553 7.520 1.00 93.25 120 ARG A O 1
ATOM 995 N N . LEU A 1 121 ? -11.896 -1.887 7.097 1.00 93.56 121 LEU A N 1
ATOM 996 C CA . LEU A 1 121 ? -10.682 -2.596 7.511 1.00 93.56 121 LEU A CA 1
ATOM 997 C C . LEU A 1 121 ? -10.704 -2.972 8.999 1.00 93.56 121 LEU A C 1
ATOM 999 O O . LEU A 1 121 ? -10.395 -4.106 9.349 1.00 93.56 121 LEU A O 1
ATOM 1003 N N . ILE A 1 122 ? -11.105 -2.050 9.877 1.00 90.88 122 ILE A N 1
ATOM 1004 C CA . ILE A 1 122 ? -11.160 -2.268 11.335 1.00 90.88 122 ILE A CA 1
ATOM 1005 C C . ILE A 1 122 ? -12.259 -3.272 11.713 1.00 90.88 122 ILE A C 1
ATOM 1007 O O . ILE A 1 122 ? -12.093 -4.096 12.619 1.00 90.88 122 ILE A O 1
ATOM 1011 N N . ARG A 1 123 ? -13.393 -3.235 11.004 1.00 89.94 123 ARG A N 1
ATOM 1012 C CA . ARG A 1 123 ? -14.543 -4.115 11.260 1.00 89.94 123 ARG A CA 1
ATOM 1013 C C . ARG 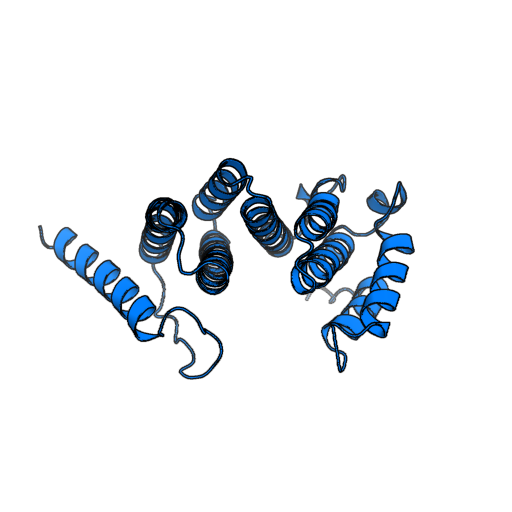A 1 123 ? -14.436 -5.484 10.605 1.00 89.94 123 ARG A C 1
ATOM 1015 O O . ARG A 1 123 ? -15.318 -6.312 10.834 1.00 89.94 123 ARG A O 1
ATOM 1022 N N . GLN A 1 124 ? -13.404 -5.741 9.804 1.00 88.31 124 GLN A N 1
ATOM 1023 C CA . GLN A 1 124 ? -13.277 -7.033 9.146 1.00 88.31 124 GLN A CA 1
ATOM 1024 C C . GLN A 1 124 ? -13.147 -8.154 10.195 1.00 88.31 124 GLN A C 1
ATOM 1026 O O . GLN A 1 124 ? -12.352 -8.037 11.133 1.00 88.31 124 GLN A O 1
ATOM 1031 N N . PRO A 1 125 ? -13.912 -9.248 10.074 1.00 86.44 125 PRO A N 1
ATOM 1032 C CA . PRO A 1 125 ? -13.788 -10.364 10.994 1.00 86.44 125 PRO A CA 1
ATOM 1033 C C . PRO A 1 125 ? -12.537 -11.194 10.680 1.00 86.44 125 PRO A C 1
ATOM 1035 O O . PRO A 1 125 ? -12.135 -11.338 9.528 1.00 86.44 125 PRO A O 1
ATOM 1038 N N . GLY A 1 126 ? -11.966 -11.823 11.708 1.00 87.25 126 GLY A N 1
ATOM 1039 C CA . GLY A 1 126 ? -10.969 -12.881 11.546 1.00 87.25 126 GLY A CA 1
ATOM 1040 C C . GLY A 1 126 ? -9.591 -12.561 12.118 1.00 87.25 126 GLY A C 1
ATOM 1041 O O . GLY A 1 126 ? -9.373 -11.564 12.804 1.00 87.25 126 GLY A O 1
ATOM 1042 N N . LYS A 1 127 ? -8.643 -13.465 11.854 1.00 84.81 127 LYS A N 1
ATOM 1043 C CA . LYS A 1 127 ? -7.289 -13.441 12.436 1.00 84.81 127 LYS A CA 1
ATOM 1044 C C . LYS A 1 127 ? -6.484 -12.185 12.071 1.00 84.81 127 LYS A C 1
ATOM 1046 O O . LYS A 1 127 ? -5.628 -11.775 12.850 1.00 84.81 127 LYS A O 1
ATOM 1051 N N . ASP A 1 128 ? -6.796 -11.563 10.935 1.00 86.69 128 ASP A N 1
ATOM 1052 C CA . ASP A 1 128 ? -6.062 -10.414 10.399 1.00 86.69 128 ASP A CA 1
ATOM 1053 C C . ASP A 1 128 ? -6.653 -9.061 10.853 1.00 86.69 128 ASP A C 1
ATOM 1055 O O . ASP A 1 128 ? -6.089 -8.007 10.562 1.00 86.69 128 ASP A O 1
ATOM 1059 N N . GLN A 1 129 ? -7.754 -9.060 11.622 1.00 87.25 129 GLN A N 1
ATOM 1060 C CA . GLN A 1 129 ? -8.381 -7.838 12.150 1.00 87.25 129 GLN A CA 1
ATOM 1061 C C . GLN A 1 129 ? -7.404 -6.994 12.978 1.00 87.25 129 GLN A C 1
ATOM 1063 O O . GLN A 1 129 ? -7.319 -5.781 12.815 1.00 87.25 129 GLN A O 1
ATOM 1068 N N . LYS A 1 130 ? -6.614 -7.645 13.841 1.00 84.88 130 LYS A N 1
ATOM 1069 C CA . LYS A 1 130 ? -5.605 -6.969 14.669 1.00 84.88 130 LYS A CA 1
ATOM 1070 C C . LYS A 1 130 ? -4.566 -6.244 13.820 1.00 84.88 130 LYS A C 1
ATOM 1072 O O . LYS A 1 130 ? -4.224 -5.104 14.114 1.00 84.88 130 LYS A O 1
ATOM 1077 N N . LEU A 1 131 ? -4.071 -6.911 12.778 1.00 87.50 131 LEU A N 1
ATOM 1078 C CA . LEU A 1 131 ? -3.089 -6.332 11.870 1.00 87.50 131 LEU A CA 1
ATOM 1079 C C . LEU A 1 131 ? -3.686 -5.133 11.127 1.00 87.50 131 LEU A C 1
ATOM 1081 O O . LEU A 1 131 ? -3.051 -4.086 11.073 1.00 87.50 131 LEU A O 1
ATOM 1085 N N . ALA A 1 132 ? -4.923 -5.249 10.641 1.00 89.31 132 ALA A N 1
ATOM 1086 C CA . ALA A 1 132 ? -5.624 -4.137 10.003 1.00 89.31 132 ALA A CA 1
ATOM 1087 C C . ALA A 1 132 ? -5.758 -2.922 10.930 1.00 89.31 132 ALA A C 1
ATOM 1089 O O . ALA A 1 132 ? -5.414 -1.815 10.527 1.00 89.31 132 ALA A O 1
ATOM 1090 N N . CYS A 1 133 ? -6.168 -3.124 12.187 1.00 87.31 133 CYS A N 1
ATOM 1091 C CA . CYS A 1 133 ? -6.223 -2.060 13.191 1.00 87.31 133 CYS A CA 1
ATOM 1092 C C . CYS A 1 133 ? -4.870 -1.351 13.369 1.00 87.31 133 CYS A C 1
ATOM 1094 O O . CYS A 1 133 ? -4.823 -0.123 13.423 1.00 87.31 133 CYS A O 1
ATOM 1096 N N . LEU A 1 134 ? -3.771 -2.111 13.439 1.00 87.62 134 LEU A N 1
ATOM 1097 C CA . LEU A 1 134 ? -2.423 -1.554 13.595 1.00 87.62 134 LEU A CA 1
ATOM 1098 C C . LEU A 1 134 ? -1.968 -0.769 12.359 1.00 87.62 134 LEU A C 1
ATOM 1100 O O . LEU A 1 134 ? -1.425 0.324 12.505 1.00 87.62 134 LEU A O 1
ATOM 1104 N N . LEU A 1 135 ? -2.219 -1.290 11.156 1.00 89.19 135 LEU A N 1
ATOM 1105 C CA . LEU A 1 135 ? -1.876 -0.603 9.909 1.00 89.19 135 LEU A CA 1
ATOM 1106 C C . LEU A 1 135 ? -2.689 0.686 9.738 1.00 89.19 135 LEU A C 1
ATOM 1108 O O . LEU A 1 135 ? -2.127 1.724 9.391 1.00 89.19 135 LEU A O 1
ATOM 1112 N N . VAL A 1 136 ? -3.991 0.655 10.042 1.00 90.94 136 VAL A N 1
ATOM 1113 C CA . VAL A 1 136 ? -4.831 1.862 10.033 1.00 90.94 136 VAL A CA 1
ATOM 1114 C C . VAL A 1 136 ? -4.306 2.879 11.044 1.00 90.94 136 VAL A C 1
ATOM 1116 O O . VAL A 1 136 ? -4.113 4.039 10.687 1.00 90.94 136 VAL A O 1
ATOM 1119 N N . LEU A 1 137 ? -3.986 2.457 12.272 1.00 87.19 137 LEU A N 1
ATOM 1120 C CA . LEU A 1 137 ? -3.406 3.347 13.278 1.00 87.19 137 LEU A CA 1
ATOM 1121 C C . LEU A 1 137 ? -2.094 3.981 12.795 1.00 87.19 137 LEU A C 1
ATOM 1123 O O . LEU A 1 137 ? -1.908 5.183 12.961 1.00 87.19 137 LEU A O 1
ATOM 1127 N N . GLN A 1 138 ? -1.212 3.211 12.156 1.00 87.62 138 GLN A N 1
ATOM 1128 C CA . GLN A 1 138 ? 0.031 3.731 11.585 1.00 87.62 138 GLN A CA 1
ATOM 1129 C C . GLN A 1 138 ? -0.229 4.831 10.545 1.00 87.62 138 GLN A C 1
ATOM 1131 O O . GLN A 1 138 ? 0.409 5.885 10.603 1.00 87.62 138 GLN A O 1
ATOM 1136 N N . GLN A 1 139 ? -1.175 4.622 9.620 1.00 89.19 139 GLN A N 1
ATOM 1137 C CA . GLN A 1 139 ? -1.530 5.641 8.624 1.00 89.19 139 GLN A CA 1
ATOM 1138 C C . GLN A 1 139 ? -2.092 6.896 9.285 1.00 89.19 139 GLN A C 1
ATOM 1140 O O . GLN A 1 139 ? -1.701 8.011 8.928 1.00 89.19 139 GLN A O 1
ATOM 1145 N N . LEU A 1 140 ? -2.961 6.707 10.280 1.00 86.06 140 LEU A N 1
ATOM 1146 C CA . LEU A 1 140 ? -3.569 7.791 11.032 1.00 86.06 140 LEU A CA 1
ATOM 1147 C C . LEU A 1 140 ? -2.497 8.642 11.741 1.00 86.06 140 LEU A C 1
ATOM 1149 O O . LEU A 1 140 ? -2.472 9.866 11.605 1.00 86.06 140 LEU A O 1
ATOM 1153 N N . LEU A 1 141 ? -1.545 8.006 12.426 1.00 82.75 141 LEU A N 1
ATOM 1154 C CA . LEU A 1 141 ? -0.422 8.701 13.065 1.00 82.75 141 LEU A CA 1
ATOM 1155 C C . LEU A 1 141 ? 0.379 9.535 12.059 1.00 82.75 141 LEU A C 1
ATOM 1157 O O . LEU A 1 141 ? 0.706 10.688 12.344 1.00 82.75 141 LEU A O 1
ATOM 1161 N N . GLY A 1 142 ? 0.637 8.991 10.868 1.00 83.62 142 GLY A N 1
ATOM 1162 C CA . GLY A 1 142 ? 1.318 9.725 9.806 1.00 83.62 142 GLY A CA 1
ATOM 1163 C C . GLY A 1 142 ? 0.541 10.958 9.322 1.00 83.62 142 GLY A C 1
ATOM 1164 O O . GLY A 1 142 ? 1.159 11.933 8.915 1.00 83.62 142 GLY A O 1
ATOM 1165 N N . ILE A 1 143 ? -0.796 10.942 9.326 1.00 85.69 143 ILE A N 1
ATOM 1166 C CA . ILE A 1 143 ? -1.604 12.112 8.922 1.00 85.69 143 ILE A CA 1
ATOM 1167 C C . ILE A 1 143 ? -1.490 13.188 9.994 1.00 85.69 143 ILE A C 1
ATOM 1169 O O . ILE A 1 143 ? -1.258 14.345 9.663 1.00 85.69 143 ILE A O 1
ATOM 1173 N N . CYS A 1 144 ? -1.600 12.821 11.276 1.00 81.56 144 CYS A N 1
ATOM 1174 C CA . CYS A 1 144 ? -1.441 13.777 12.375 1.00 81.56 144 CYS A CA 1
ATOM 1175 C C . CYS A 1 144 ? -0.077 14.473 12.350 1.00 81.56 144 CYS A C 1
ATOM 1177 O O . CYS A 1 144 ? 0.016 15.652 12.684 1.00 81.56 144 CYS A O 1
ATOM 1179 N N . GLN A 1 145 ? 0.964 13.750 11.935 1.00 81.75 145 GLN A N 1
ATOM 1180 C CA . GLN A 1 145 ? 2.314 14.282 11.760 1.00 81.75 145 GLN A CA 1
ATOM 1181 C C . GLN A 1 145 ? 2.401 15.293 10.616 1.00 81.75 145 GLN A C 1
ATOM 1183 O O . GLN A 1 145 ? 3.017 16.345 10.774 1.00 81.75 145 GLN A O 1
ATOM 1188 N N . SER A 1 146 ? 1.776 14.986 9.479 1.00 81.12 146 SER A N 1
ATOM 1189 C CA . SER A 1 146 ? 1.768 15.856 8.299 1.00 81.12 146 SER A CA 1
ATOM 1190 C C . SER A 1 146 ? 0.833 17.065 8.449 1.00 81.12 146 SER A C 1
ATOM 1192 O O . SER A 1 146 ? 1.116 18.120 7.889 1.00 81.12 146 SER A O 1
ATOM 1194 N N . HIS A 1 147 ? -0.249 16.934 9.228 1.00 80.56 147 HIS A N 1
ATOM 1195 C CA . HIS A 1 147 ? -1.354 17.901 9.310 1.00 80.56 147 HIS A CA 1
ATOM 1196 C C . HIS A 1 147 ? -1.768 18.222 10.764 1.00 80.56 147 HIS A C 1
ATOM 1198 O O . HIS A 1 147 ? -2.898 17.936 11.172 1.00 80.56 147 HIS A O 1
ATOM 1204 N N . PRO A 1 148 ? -0.901 18.838 11.589 1.00 65.00 148 PRO A N 1
ATOM 1205 C CA . PRO A 1 148 ? -1.140 18.996 13.034 1.00 65.00 148 PRO A CA 1
ATOM 1206 C C . PRO A 1 148 ? -2.300 19.946 13.425 1.00 65.00 148 PRO A C 1
ATOM 1208 O O . PRO A 1 148 ? -2.716 19.980 14.592 1.00 65.00 148 PRO A O 1
ATOM 1211 N N . SER A 1 149 ? -2.839 20.735 12.487 1.00 56.06 149 SER A N 1
ATOM 1212 C CA . SER A 1 149 ? -3.599 21.961 12.785 1.00 56.06 149 SER A CA 1
ATOM 1213 C C . SER A 1 149 ? -5.030 22.054 12.232 1.00 56.06 149 SER A C 1
ATOM 1215 O O . SER A 1 149 ? -5.678 23.076 12.456 1.00 56.06 149 SER A O 1
ATOM 1217 N N . THR A 1 150 ? -5.589 21.031 11.576 1.00 57.81 150 THR A N 1
ATOM 1218 C CA . THR A 1 150 ? -6.962 21.116 11.036 1.00 57.81 150 THR A CA 1
ATOM 1219 C C . THR A 1 150 ? -8.008 20.541 12.007 1.00 57.81 150 THR A C 1
ATOM 1221 O O . THR A 1 150 ? -8.016 19.358 12.344 1.00 57.81 150 THR A O 1
ATOM 1224 N N . THR A 1 151 ? -8.918 21.393 12.492 1.00 55.00 151 THR A N 1
ATOM 1225 C CA . THR A 1 151 ? -10.005 21.033 13.429 1.00 55.00 151 THR A CA 1
ATOM 1226 C C . THR A 1 151 ? -10.942 19.922 12.915 1.00 55.00 151 THR A C 1
ATOM 1228 O O . THR A 1 151 ? -11.269 19.042 13.713 1.00 55.00 151 THR A O 1
ATOM 1231 N N . PRO A 1 152 ? -11.344 19.881 11.624 1.00 56.44 152 PRO A N 1
ATOM 1232 C CA . PRO A 1 152 ? -12.199 18.808 11.093 1.00 56.44 152 PRO A CA 1
ATOM 1233 C C . PRO A 1 152 ? -11.536 17.425 11.153 1.00 56.44 152 PRO A C 1
ATOM 1235 O O . PRO A 1 152 ? -12.174 16.444 11.544 1.00 56.44 152 PRO A O 1
ATOM 1238 N N . THR A 1 153 ? -10.227 17.371 10.887 1.00 60.59 153 THR A N 1
ATOM 1239 C CA . THR A 1 153 ? -9.411 16.153 10.959 1.00 60.59 153 THR A CA 1
ATOM 1240 C C . THR A 1 153 ? -9.480 15.520 12.337 1.00 60.59 153 THR A C 1
ATOM 1242 O O . THR A 1 153 ? -9.658 14.313 12.433 1.00 60.59 153 THR A O 1
ATOM 1245 N N . ARG A 1 154 ? -9.427 16.321 13.412 1.00 63.25 154 ARG A N 1
ATOM 1246 C CA . ARG A 1 154 ? -9.396 15.825 14.800 1.00 63.25 154 ARG A CA 1
ATOM 1247 C C . ARG A 1 154 ? -10.669 15.079 15.205 1.00 63.25 154 ARG A C 1
ATOM 1249 O O . ARG A 1 154 ? -10.573 14.050 15.873 1.00 63.25 154 ARG A O 1
ATOM 1256 N N . THR A 1 155 ? -11.848 15.559 14.806 1.00 65.75 155 THR A N 1
ATOM 1257 C CA . THR A 1 155 ? -13.120 14.928 15.198 1.00 65.75 155 THR A CA 1
ATOM 1258 C C . THR A 1 155 ? -13.326 13.596 14.484 1.00 65.75 155 THR A C 1
ATOM 1260 O O . THR A 1 155 ? -13.611 12.597 15.147 1.00 65.75 155 THR A O 1
ATOM 1263 N N . LEU A 1 156 ? -13.113 13.549 13.165 1.00 63.47 156 LEU A N 1
ATOM 1264 C CA . LEU A 1 156 ? -13.240 12.315 12.380 1.00 63.47 156 LEU A CA 1
ATOM 1265 C C . LEU A 1 156 ? -12.173 11.285 12.776 1.00 63.47 156 LEU A C 1
ATOM 1267 O O . LEU A 1 156 ? -12.495 10.112 12.973 1.00 63.47 156 LEU A O 1
ATOM 1271 N N . PHE A 1 157 ? -10.943 11.735 13.041 1.00 69.69 157 PHE A N 1
ATOM 1272 C CA . PHE A 1 157 ? -9.898 10.898 13.632 1.00 69.69 157 PHE A CA 1
ATOM 1273 C C . PHE A 1 157 ? -10.312 10.268 14.950 1.00 69.69 157 PHE A C 1
ATOM 1275 O O . PHE A 1 157 ? -10.094 9.079 15.162 1.00 69.69 157 PHE A O 1
ATOM 1282 N N . SER A 1 158 ? -10.898 11.058 15.852 1.00 71.88 158 SER A N 1
ATOM 1283 C CA . SER A 1 158 ? -11.225 10.588 17.198 1.00 71.88 158 SER A CA 1
ATOM 1284 C C . SER A 1 158 ? -12.231 9.434 17.195 1.00 71.88 158 SER A C 1
ATOM 1286 O O . SER A 1 158 ? -12.223 8.617 18.115 1.00 71.88 158 SER A O 1
ATOM 1288 N N . ALA A 1 159 ? -13.095 9.350 16.177 1.00 74.50 159 ALA A N 1
ATOM 1289 C CA . ALA A 1 159 ? -14.034 8.247 16.019 1.00 74.50 159 ALA A CA 1
ATOM 1290 C C . ALA A 1 159 ? -13.312 6.971 15.562 1.00 74.50 159 ALA A C 1
ATOM 1292 O O . ALA A 1 159 ? -13.437 5.938 16.214 1.00 74.50 159 ALA A O 1
ATOM 1293 N N . VAL A 1 160 ? -12.492 7.061 14.508 1.00 75.44 160 VAL A N 1
ATOM 1294 C CA . VAL A 1 160 ? -11.752 5.904 13.973 1.00 75.44 160 VAL A CA 1
ATOM 1295 C C . VAL A 1 160 ? -10.723 5.391 14.979 1.00 75.44 160 VAL A C 1
ATOM 1297 O O . VAL A 1 160 ? -10.660 4.194 15.232 1.00 75.44 160 VAL A O 1
ATOM 1300 N N . VAL A 1 161 ? -9.956 6.281 15.614 1.00 78.31 161 VAL A N 1
ATOM 1301 C CA . VAL A 1 161 ? -8.961 5.919 16.639 1.00 78.31 161 VAL A CA 1
ATOM 1302 C C . VAL A 1 161 ? -9.619 5.206 17.820 1.00 78.31 161 VAL A C 1
ATOM 1304 O O . VAL A 1 161 ? -9.105 4.197 18.299 1.00 78.31 161 VAL A O 1
ATOM 1307 N N . ARG A 1 162 ? -10.772 5.697 18.282 1.00 77.50 162 ARG A N 1
ATOM 1308 C CA . ARG A 1 162 ? -11.532 5.047 19.354 1.00 77.50 162 ARG A CA 1
ATOM 1309 C C . ARG A 1 162 ? -11.989 3.655 18.943 1.00 77.50 162 ARG A C 1
ATOM 1311 O O . ARG A 1 162 ? -11.763 2.719 19.699 1.00 77.50 162 ARG A O 1
ATOM 1318 N N . GLU A 1 163 ? -12.538 3.511 17.740 1.00 79.12 163 GLU A N 1
ATOM 1319 C CA . GLU A 1 163 ? -12.980 2.214 17.227 1.00 79.12 163 GLU A CA 1
ATOM 1320 C C . GLU A 1 163 ? -11.807 1.225 17.084 1.00 79.12 163 GLU A C 1
ATOM 1322 O O . GLU A 1 163 ? -11.930 0.060 17.463 1.00 79.12 163 GLU A O 1
ATOM 1327 N N . VAL A 1 164 ? -10.634 1.689 16.628 1.00 81.44 164 VAL A N 1
ATOM 1328 C CA . VAL A 1 164 ? -9.391 0.895 16.621 1.00 81.44 164 VAL A CA 1
ATOM 1329 C C . VAL A 1 164 ? -9.067 0.387 18.027 1.00 81.44 164 VAL A C 1
ATOM 1331 O O . VAL A 1 164 ? -8.803 -0.804 18.200 1.00 81.44 164 VAL A O 1
ATOM 1334 N N . PHE A 1 165 ? -9.090 1.258 19.041 1.00 76.44 165 PHE A N 1
ATOM 1335 C CA . PHE A 1 165 ? -8.785 0.864 20.420 1.00 76.44 165 PHE A CA 1
ATOM 1336 C C . PHE A 1 165 ? -9.832 -0.081 21.014 1.00 76.44 165 PHE A C 1
ATOM 1338 O O . PHE A 1 165 ? -9.464 -1.069 21.655 1.00 76.44 165 PHE A O 1
ATOM 1345 N N . GLU A 1 166 ? -11.118 0.167 20.776 1.00 78.19 166 GLU A N 1
ATOM 1346 C CA . GLU A 1 166 ? -12.204 -0.732 21.174 1.00 78.19 166 GLU A CA 1
ATOM 1347 C C . GLU A 1 166 ? -11.973 -2.130 20.583 1.00 78.19 166 GLU A C 1
ATOM 1349 O O . GLU A 1 166 ? -11.913 -3.113 21.322 1.00 78.19 166 GLU A O 1
ATOM 1354 N N . LYS A 1 167 ? -11.675 -2.231 19.282 1.00 78.50 167 LYS A N 1
ATOM 1355 C CA . LYS A 1 167 ? -11.409 -3.526 18.637 1.00 78.50 167 LYS A CA 1
ATOM 1356 C C . LYS A 1 167 ? -10.135 -4.207 19.119 1.00 78.50 167 LYS A C 1
ATOM 1358 O O . LYS A 1 167 ? -10.140 -5.416 19.361 1.00 78.50 167 LYS A O 1
ATOM 1363 N N . LEU A 1 168 ? -9.051 -3.457 19.307 1.00 75.88 168 LEU A N 1
ATOM 1364 C CA . LEU A 1 168 ? -7.811 -4.014 19.850 1.00 75.88 168 LEU A CA 1
ATOM 1365 C C . LEU A 1 168 ? -8.012 -4.549 21.274 1.00 75.88 168 LEU A C 1
ATOM 1367 O O . LEU A 1 168 ? -7.465 -5.600 21.604 1.00 75.88 168 LEU A O 1
ATOM 1371 N N . THR A 1 169 ? -8.819 -3.883 22.103 1.00 73.19 169 THR A N 1
ATOM 1372 C CA . THR A 1 169 ? -9.094 -4.339 23.474 1.00 73.19 169 THR A CA 1
ATOM 1373 C C . THR A 1 169 ? -10.074 -5.513 23.528 1.00 73.19 169 THR A C 1
ATOM 1375 O O . THR A 1 169 ? -9.854 -6.433 24.318 1.00 73.19 169 THR A O 1
ATOM 1378 N N . GLU A 1 170 ? -11.116 -5.549 22.691 1.00 76.12 170 GLU A N 1
ATOM 1379 C CA . GLU A 1 170 ? -12.044 -6.690 22.574 1.00 76.12 170 GLU A CA 1
ATOM 1380 C C . GLU A 1 170 ? -11.298 -7.999 22.293 1.00 76.12 170 GLU A C 1
ATOM 1382 O O . GLU A 1 170 ? -11.591 -9.049 22.878 1.00 76.12 170 GLU A O 1
ATOM 1387 N N . THR A 1 171 ? -10.281 -7.937 21.435 1.00 62.69 171 THR A N 1
ATOM 1388 C CA . THR A 1 171 ? -9.420 -9.086 21.218 1.00 62.69 171 THR A CA 1
ATOM 1389 C C . THR A 1 171 ? -8.536 -9.321 22.443 1.00 62.69 171 THR A C 1
ATOM 1391 O O . THR A 1 171 ? -7.655 -8.519 22.724 1.00 62.69 171 THR A O 1
ATOM 1394 N N . LYS A 1 172 ? -8.724 -10.436 23.169 1.00 54.31 172 LYS A N 1
ATOM 1395 C CA . LYS A 1 172 ? -7.813 -10.854 24.254 1.00 54.31 172 LYS A CA 1
ATOM 1396 C C . LYS A 1 172 ? -6.377 -10.886 23.711 1.00 54.31 172 LYS A C 1
ATOM 1398 O O . LYS A 1 172 ? -6.002 -11.788 22.958 1.00 54.31 172 LYS A O 1
ATOM 1403 N N . LEU A 1 173 ? -5.606 -9.847 24.003 1.00 46.44 173 LEU A N 1
ATOM 1404 C CA . LEU A 1 173 ? -4.215 -9.713 23.603 1.00 46.44 173 LEU A CA 1
ATOM 1405 C C . LEU A 1 173 ? -3.350 -10.154 24.785 1.00 46.44 173 LEU A C 1
ATOM 1407 O O . LEU A 1 173 ? -3.589 -9.685 25.900 1.00 46.44 173 LEU A O 1
ATOM 1411 N N . PRO A 1 174 ? -2.329 -11.004 24.583 1.00 38.97 174 PRO A N 1
ATOM 1412 C CA . PRO A 1 174 ? -1.192 -10.963 25.485 1.00 38.97 174 PRO A CA 1
ATOM 1413 C C . PRO A 1 174 ? -0.591 -9.546 25.424 1.00 38.97 174 PRO A C 1
ATOM 1415 O O . PRO A 1 174 ? -0.653 -8.908 24.366 1.00 38.97 174 PRO A O 1
ATOM 1418 N N . PRO A 1 175 ? -0.052 -9.018 26.533 1.00 41.44 175 PRO A N 1
ATOM 1419 C CA . PRO A 1 175 ? 0.600 -7.716 26.531 1.00 41.44 175 PRO A CA 1
ATOM 1420 C C . PRO A 1 175 ? 1.673 -7.691 25.437 1.00 41.44 175 PRO A C 1
ATOM 1422 O O . PRO A 1 175 ? 2.585 -8.513 25.430 1.00 41.44 175 PRO A O 1
ATOM 1425 N N . VAL A 1 176 ? 1.525 -6.780 24.477 1.00 35.84 176 VAL A N 1
ATOM 1426 C CA . VAL A 1 176 ? 2.544 -6.539 23.455 1.00 35.84 176 VAL A CA 1
ATOM 1427 C C . VAL A 1 176 ? 3.660 -5.759 24.140 1.00 35.84 176 VAL A C 1
ATOM 1429 O O . VAL A 1 176 ? 3.431 -4.638 24.594 1.00 35.84 176 VAL A O 1
ATOM 1432 N N . GLU A 1 177 ? 4.849 -6.350 24.253 1.00 31.22 177 GLU A N 1
ATOM 1433 C CA . GLU A 1 177 ? 6.047 -5.607 24.641 1.00 31.22 177 GLU A CA 1
ATOM 1434 C C . GLU A 1 177 ? 6.391 -4.636 23.512 1.00 31.22 177 GLU A C 1
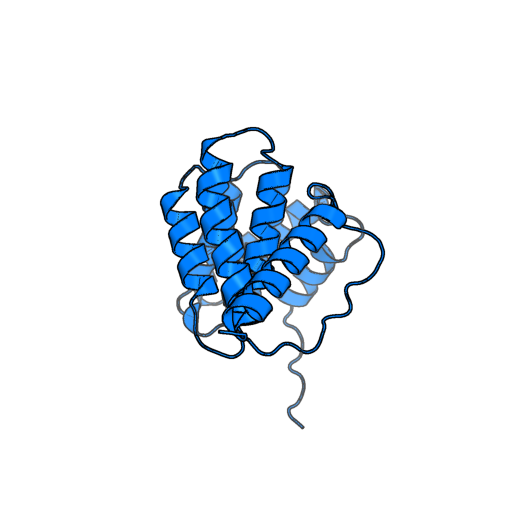ATOM 1436 O O . GLU A 1 177 ? 6.807 -5.030 22.423 1.00 31.22 177 GLU A O 1
ATOM 1441 N N . ILE A 1 178 ? 6.142 -3.351 23.755 1.00 37.25 178 ILE A N 1
ATOM 1442 C CA . ILE A 1 178 ? 6.467 -2.283 22.814 1.00 37.25 178 ILE A CA 1
ATOM 1443 C C . ILE A 1 178 ? 7.958 -1.948 23.004 1.00 37.25 178 ILE A C 1
ATOM 1445 O O . ILE A 1 178 ? 8.358 -1.644 24.134 1.00 37.25 178 ILE A O 1
ATOM 1449 N N . PRO A 1 179 ? 8.793 -2.004 21.946 1.00 31.66 179 PRO A N 1
ATOM 1450 C CA . PRO A 1 179 ? 10.205 -1.642 22.027 1.00 31.66 179 PRO A CA 1
ATOM 1451 C C . PRO A 1 179 ? 10.368 -0.214 22.553 1.00 31.66 179 PRO A C 1
ATOM 1453 O O . PRO A 1 179 ? 9.681 0.703 22.106 1.00 31.66 179 PRO A O 1
ATOM 1456 N N . LYS A 1 180 ? 11.267 -0.033 23.523 1.00 36.88 180 LYS A N 1
ATOM 1457 C CA . LYS A 1 180 ? 11.374 1.207 24.304 1.00 36.88 180 LYS A CA 1
ATOM 1458 C C . LYS A 1 180 ? 11.992 2.397 23.567 1.00 36.88 180 LYS A C 1
ATOM 1460 O O . LYS A 1 180 ? 11.949 3.489 24.120 1.00 36.88 180 LYS A O 1
ATOM 1465 N N . GLU A 1 181 ? 12.537 2.249 22.362 1.00 36.97 181 GLU A N 1
ATOM 1466 C CA . GLU A 1 181 ? 13.263 3.351 21.722 1.00 36.97 181 GLU A CA 1
ATOM 1467 C C . GLU A 1 181 ? 13.071 3.423 20.205 1.00 36.97 181 GLU A C 1
ATOM 1469 O O . GLU A 1 181 ? 13.238 2.439 19.489 1.00 36.97 181 GLU A O 1
ATOM 1474 N N . GLY A 1 182 ? 12.790 4.648 19.744 1.00 45.72 182 GLY A N 1
ATOM 1475 C CA . GLY A 1 182 ? 12.917 5.081 18.356 1.00 45.72 182 GLY A CA 1
ATOM 1476 C C . GLY A 1 182 ? 11.672 4.892 17.484 1.00 45.72 182 GLY A C 1
ATOM 1477 O O . GLY A 1 182 ? 11.082 3.824 17.434 1.00 45.72 182 GLY A O 1
ATOM 1478 N N . ILE A 1 183 ? 11.376 5.916 16.677 1.00 38.72 183 ILE A N 1
ATOM 1479 C CA . ILE A 1 183 ? 10.485 5.889 15.499 1.00 38.72 183 ILE A CA 1
ATOM 1480 C C . ILE A 1 183 ? 8.981 6.115 15.760 1.00 38.72 183 ILE A C 1
ATOM 1482 O O . ILE A 1 183 ? 8.173 5.415 15.182 1.00 38.72 183 ILE A O 1
ATOM 1486 N N . TRP A 1 184 ? 8.553 7.133 16.520 1.00 42.00 184 TRP A N 1
ATOM 1487 C CA . TRP A 1 184 ? 7.182 7.680 16.371 1.00 42.00 18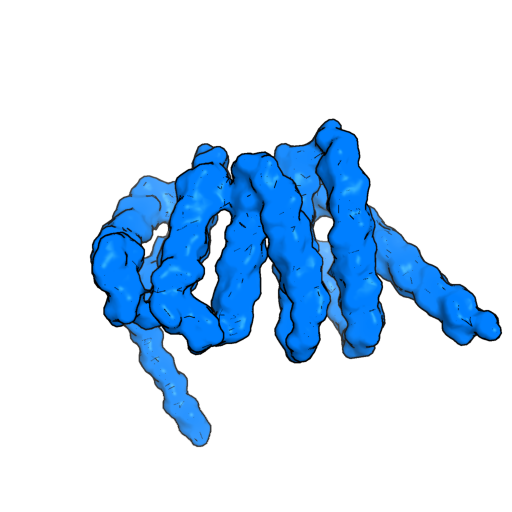4 TRP A CA 1
ATOM 1488 C C . TRP A 1 184 ? 7.162 9.182 16.699 1.00 42.00 184 TRP A C 1
ATOM 1490 O O . TRP A 1 184 ? 6.948 9.573 17.841 1.00 42.00 184 TRP A O 1
ATOM 1500 N N . ALA A 1 185 ? 7.440 10.048 15.722 1.00 34.38 185 ALA A N 1
ATOM 1501 C CA . ALA A 1 185 ? 7.520 11.494 15.948 1.00 34.38 185 ALA A CA 1
ATOM 1502 C C . ALA A 1 185 ? 6.219 12.201 15.546 1.00 34.38 185 ALA A C 1
ATOM 1504 O O . ALA A 1 185 ? 6.101 12.624 14.407 1.00 34.38 185 ALA A O 1
ATOM 1505 N N . GLY A 1 186 ? 5.257 12.332 16.470 1.00 41.41 186 GLY A N 1
ATOM 1506 C CA . GLY A 1 186 ? 4.116 13.266 16.341 1.00 41.41 186 GLY A CA 1
ATOM 1507 C C . GLY A 1 186 ? 2.945 13.038 17.296 1.00 41.41 186 GLY A C 1
ATOM 1508 O O . GLY A 1 186 ? 2.131 13.929 17.490 1.00 41.41 186 GLY A O 1
ATOM 1509 N N . PHE A 1 187 ? 2.911 11.880 17.943 1.00 38.94 187 PHE A N 1
ATOM 1510 C CA . PHE A 1 187 ? 2.371 11.743 19.290 1.00 38.94 187 PHE A CA 1
ATOM 1511 C C . PHE A 1 187 ? 3.572 11.467 20.179 1.00 38.94 187 PHE A C 1
ATOM 1513 O O . PHE A 1 187 ? 4.448 10.685 19.796 1.00 38.94 187 PHE A O 1
ATOM 1520 N N . THR A 1 188 ? 3.655 12.086 21.350 1.00 49.41 188 THR A N 1
ATOM 1521 C CA . THR A 1 188 ? 4.601 11.580 22.342 1.00 49.41 188 THR A CA 1
ATOM 1522 C C . THR A 1 188 ? 4.174 10.154 22.697 1.00 49.41 188 THR A C 1
ATOM 1524 O O . THR A 1 188 ? 2.982 9.849 22.781 1.00 49.41 188 THR A O 1
ATOM 1527 N N . TYR A 1 189 ? 5.137 9.259 22.921 1.00 43.03 189 TYR A N 1
ATOM 1528 C CA . TYR A 1 189 ? 4.861 7.919 23.453 1.00 43.03 189 TYR A CA 1
ATOM 1529 C C . TYR A 1 189 ? 3.912 7.976 24.668 1.00 43.03 189 TYR A C 1
ATOM 1531 O O . TYR A 1 189 ? 3.041 7.124 24.816 1.00 43.03 189 TYR A O 1
ATOM 1539 N N . GLY A 1 190 ? 4.016 9.035 25.483 1.00 46.56 190 GLY A N 1
ATOM 1540 C CA . GLY A 1 190 ? 3.129 9.304 26.613 1.00 46.56 190 GLY A CA 1
ATOM 1541 C C . GLY A 1 190 ? 1.661 9.541 26.244 1.00 46.56 190 GLY A C 1
ATOM 1542 O O . GLY A 1 190 ? 0.791 9.099 26.983 1.00 46.56 190 GLY A O 1
ATOM 1543 N N . GLU A 1 191 ? 1.351 10.171 25.111 1.00 51.59 191 GLU A N 1
ATOM 1544 C CA . GLU A 1 191 ? -0.036 10.440 24.693 1.00 51.59 191 GLU A CA 1
ATOM 1545 C C . GLU A 1 191 ? -0.728 9.186 24.160 1.00 51.59 191 GLU A C 1
ATOM 1547 O O . GLU A 1 191 ? -1.878 8.919 24.512 1.00 51.59 191 GLU A O 1
ATOM 1552 N N . LEU A 1 192 ? -0.010 8.374 23.379 1.00 51.25 192 LEU A N 1
ATOM 1553 C CA . LEU A 1 192 ? -0.481 7.057 22.939 1.00 51.25 192 LEU A CA 1
ATOM 1554 C C . LEU A 1 192 ? -0.619 6.091 24.122 1.00 51.25 192 LEU A C 1
ATOM 1556 O O . LEU A 1 192 ? -1.631 5.397 24.231 1.00 51.25 192 LEU A O 1
ATOM 1560 N N . ALA A 1 193 ? 0.354 6.083 25.039 1.00 50.75 193 ALA A N 1
ATOM 1561 C CA . ALA A 1 193 ? 0.295 5.286 26.260 1.00 50.75 193 ALA A CA 1
ATOM 1562 C C . ALA A 1 193 ? -0.854 5.733 27.176 1.00 50.75 193 ALA A C 1
ATOM 1564 O O . ALA A 1 193 ? -1.577 4.881 27.674 1.00 50.75 193 ALA A O 1
ATOM 1565 N N . ALA A 1 194 ? -1.092 7.037 27.346 1.00 52.88 194 ALA A N 1
ATOM 1566 C CA . ALA A 1 194 ? -2.202 7.554 28.149 1.00 52.88 194 ALA A CA 1
ATOM 1567 C C . ALA A 1 194 ? -3.574 7.248 27.527 1.00 52.88 194 ALA A C 1
ATOM 1569 O O . ALA A 1 194 ? -4.529 6.978 28.255 1.00 52.88 194 ALA A O 1
ATOM 1570 N N . LEU A 1 195 ? -3.690 7.264 26.195 1.00 51.66 195 LEU A N 1
ATOM 1571 C CA . LEU A 1 195 ? -4.894 6.823 25.480 1.00 51.66 195 LEU A CA 1
ATOM 1572 C C . LEU A 1 195 ? -5.156 5.328 25.692 1.00 51.66 195 LEU A C 1
ATOM 1574 O O . LEU A 1 195 ? -6.281 4.944 26.015 1.00 51.66 195 LEU A O 1
ATOM 1578 N N . LEU A 1 196 ? -4.110 4.506 25.581 1.00 52.53 196 LEU A N 1
ATOM 1579 C CA . LEU A 1 196 ? -4.165 3.071 25.866 1.00 52.53 196 LEU A CA 1
ATOM 1580 C C . LEU A 1 196 ? -4.537 2.784 27.324 1.00 52.53 196 LEU A C 1
ATOM 1582 O O . LEU A 1 196 ? -5.350 1.897 27.584 1.00 52.53 196 LEU A O 1
ATOM 1586 N N . ASP A 1 197 ? -3.971 3.532 28.268 1.00 51.44 197 ASP A N 1
ATOM 1587 C CA . ASP A 1 197 ? -4.218 3.335 29.694 1.00 51.44 197 ASP A CA 1
ATOM 1588 C C . ASP A 1 197 ? -5.652 3.730 30.060 1.00 51.44 197 ASP A C 1
ATOM 1590 O O . ASP A 1 197 ? -6.362 2.942 30.680 1.00 51.44 197 ASP A O 1
ATOM 1594 N N . ARG A 1 198 ? -6.148 4.867 29.549 1.00 49.59 198 ARG A N 1
ATOM 1595 C CA . ARG A 1 198 ? -7.551 5.295 29.718 1.00 49.59 198 ARG A CA 1
ATOM 1596 C C . ARG A 1 198 ? -8.546 4.298 29.129 1.00 49.59 198 ARG A C 1
ATOM 1598 O O . ARG A 1 198 ? -9.567 4.022 29.757 1.00 49.59 198 ARG A O 1
ATOM 1605 N N . ALA A 1 199 ? -8.252 3.738 27.954 1.00 47.34 199 ALA A N 1
ATOM 1606 C CA . ALA A 1 199 ? -9.084 2.700 27.347 1.00 47.34 199 ALA A CA 1
ATOM 1607 C C . ALA A 1 199 ? -9.134 1.426 28.214 1.00 47.34 199 ALA A C 1
ATOM 1609 O O . ALA A 1 199 ? -10.191 0.808 28.345 1.00 47.34 199 ALA A O 1
ATOM 1610 N N . ARG A 1 200 ? -8.021 1.060 28.869 1.00 47.97 200 ARG A N 1
ATOM 1611 C CA . ARG A 1 200 ? -7.973 -0.056 29.830 1.00 47.97 200 ARG A CA 1
ATOM 1612 C C . ARG A 1 200 ? -8.761 0.240 31.107 1.00 47.97 200 ARG A C 1
ATOM 1614 O O . ARG A 1 200 ? -9.515 -0.624 31.546 1.00 47.97 200 ARG A O 1
ATOM 1621 N N . THR A 1 201 ? -8.634 1.445 31.673 1.00 47.56 201 THR A N 1
ATOM 1622 C CA . THR A 1 201 ? -9.332 1.821 32.920 1.00 47.56 201 THR A CA 1
ATOM 1623 C C . THR A 1 201 ? -10.846 1.934 32.733 1.00 47.56 201 THR A C 1
ATOM 1625 O O . THR A 1 201 ? -11.616 1.577 33.624 1.00 47.56 201 THR A O 1
ATOM 1628 N N . ALA A 1 202 ? -11.295 2.407 31.565 1.00 43.72 202 ALA A N 1
ATOM 1629 C CA . ALA A 1 202 ? -12.717 2.477 31.238 1.00 43.72 202 ALA A CA 1
ATOM 1630 C C . ALA A 1 202 ? -13.369 1.084 31.260 1.00 43.72 202 ALA A C 1
ATOM 1632 O O . ALA A 1 202 ? -14.464 0.933 31.795 1.00 43.72 202 ALA A O 1
ATOM 1633 N N . ARG A 1 203 ? -12.657 0.058 30.774 1.00 43.59 203 ARG A N 1
ATOM 1634 C CA . ARG A 1 203 ? -13.142 -1.325 30.740 1.00 43.59 203 ARG A CA 1
ATOM 1635 C C . ARG A 1 203 ? -13.281 -1.949 32.129 1.00 43.59 203 ARG A C 1
ATOM 1637 O O . ARG A 1 203 ? -14.308 -2.564 32.406 1.00 43.59 203 ARG A O 1
ATOM 1644 N N . THR A 1 204 ? -12.295 -1.756 33.007 1.00 48.28 204 THR A N 1
ATOM 1645 C CA . THR A 1 204 ? -12.333 -2.284 34.385 1.00 48.28 204 THR A CA 1
ATOM 1646 C C . THR A 1 204 ? -13.490 -1.710 35.204 1.00 48.28 204 THR A C 1
ATOM 1648 O O . THR A 1 204 ? -14.040 -2.405 36.055 1.00 48.28 204 THR A O 1
ATOM 1651 N N . ASN A 1 205 ? -13.911 -0.477 34.910 1.00 43.91 205 ASN A N 1
ATOM 1652 C CA . ASN A 1 205 ? -15.048 0.151 35.585 1.00 43.91 205 ASN A CA 1
ATOM 1653 C C . ASN A 1 205 ? -16.402 -0.366 35.068 1.00 43.91 205 ASN A C 1
ATOM 1655 O O . ASN A 1 205 ? -17.342 -0.470 35.847 1.00 43.91 205 ASN A O 1
ATOM 1659 N N . THR A 1 206 ? -16.506 -0.743 33.790 1.00 42.31 206 THR A N 1
ATOM 1660 C CA . THR A 1 206 ? -17.709 -1.397 33.233 1.00 42.31 206 THR A CA 1
ATOM 1661 C C . THR A 1 206 ? -17.868 -2.864 33.632 1.00 42.31 206 THR A C 1
ATOM 1663 O O . THR A 1 206 ? -18.983 -3.361 33.601 1.00 42.31 206 THR A O 1
ATOM 1666 N N . GLU A 1 207 ? -16.791 -3.563 34.002 1.00 42.91 207 GLU A N 1
ATOM 1667 C CA . GLU A 1 207 ? -16.848 -4.964 34.464 1.00 42.91 207 GLU A CA 1
ATOM 1668 C C . GLU A 1 207 ? -17.067 -5.084 35.993 1.00 42.91 207 GLU A C 1
ATOM 1670 O O . GLU A 1 207 ? -17.194 -6.191 36.511 1.00 42.91 207 GLU A O 1
ATOM 1675 N N . SER A 1 208 ? -17.126 -3.954 36.715 1.00 45.94 208 SER A N 1
ATOM 1676 C CA . SER A 1 208 ? -17.311 -3.880 38.179 1.00 45.94 208 SER A CA 1
ATOM 1677 C C . SER A 1 208 ? -18.723 -3.440 38.616 1.00 45.94 208 SER A C 1
ATOM 1679 O O . SER A 1 208 ? -18.937 -3.152 39.797 1.00 45.94 208 SER A O 1
ATOM 1681 N N . HIS A 1 209 ? -19.677 -3.385 37.684 1.00 41.44 209 HIS A N 1
ATOM 1682 C CA . HIS A 1 209 ? -21.096 -3.080 37.903 1.00 41.44 209 HIS A CA 1
ATOM 1683 C C . HIS A 1 209 ? -21.974 -4.164 37.278 1.00 41.44 209 HIS A C 1
ATOM 1685 O O . HIS A 1 209 ? -23.041 -4.442 37.868 1.00 41.44 209 HIS A O 1
#

Organism: Armatimonas rosea (NCBI:txid685828)